Protein AF-K5WWI9-F1 (afdb_monomer)

Structure (mmCIF, N/CA/C/O backbone):
data_AF-K5WWI9-F1
#
_entry.id   AF-K5WWI9-F1
#
loop_
_atom_site.group_PDB
_atom_site.id
_atom_site.type_symbol
_atom_site.label_atom_id
_atom_site.label_alt_id
_atom_site.label_comp_id
_atom_site.label_asym_id
_atom_site.label_entity_id
_atom_site.label_seq_id
_atom_site.pdbx_PDB_ins_code
_atom_site.Cartn_x
_atom_site.Cartn_y
_atom_site.Cartn_z
_atom_site.occupancy
_atom_site.B_iso_or_equiv
_atom_site.auth_seq_id
_atom_site.auth_comp_id
_atom_site.auth_asym_id
_atom_site.auth_atom_id
_atom_site.pdbx_PDB_model_num
ATOM 1 N N . MET A 1 1 ? 2.826 -30.868 -31.368 1.00 53.56 1 MET A N 1
ATOM 2 C CA . MET A 1 1 ? 2.687 -29.712 -30.458 1.00 53.56 1 MET A CA 1
ATOM 3 C C . MET A 1 1 ? 3.977 -28.921 -30.557 1.00 53.56 1 MET A C 1
ATOM 5 O O . MET A 1 1 ? 5.006 -29.424 -30.130 1.00 53.56 1 MET A O 1
ATOM 9 N N . SER A 1 2 ? 3.964 -27.776 -31.234 1.00 52.91 2 SER A N 1
ATOM 10 C CA . SER A 1 2 ? 5.156 -26.935 -31.378 1.00 52.91 2 SER A CA 1
ATOM 11 C C . SER A 1 2 ? 5.524 -26.383 -30.004 1.00 52.91 2 SER A C 1
ATOM 13 O O . SER A 1 2 ? 4.660 -25.820 -29.332 1.00 52.91 2 SER A O 1
ATOM 15 N N . ALA A 1 3 ? 6.765 -26.581 -29.560 1.00 61.12 3 ALA A N 1
ATOM 16 C CA . ALA A 1 3 ? 7.240 -25.986 -28.319 1.00 61.12 3 ALA A CA 1
ATOM 17 C C . ALA A 1 3 ? 7.135 -24.460 -28.448 1.00 61.12 3 ALA A C 1
ATOM 19 O O . ALA A 1 3 ? 7.800 -23.855 -29.288 1.00 61.12 3 ALA A O 1
ATOM 20 N N . VAL A 1 4 ? 6.250 -23.847 -27.662 1.00 72.19 4 VAL A N 1
ATOM 21 C CA . VAL A 1 4 ? 6.153 -22.391 -27.581 1.00 72.19 4 VAL A CA 1
ATOM 22 C C . VAL A 1 4 ? 7.423 -21.919 -26.886 1.00 72.19 4 VAL A C 1
ATOM 24 O O . VAL A 1 4 ? 7.644 -22.222 -25.716 1.00 72.19 4 VAL A O 1
ATOM 27 N N . PHE A 1 5 ? 8.289 -21.229 -27.622 1.00 76.81 5 PHE A N 1
ATOM 28 C CA . PHE A 1 5 ? 9.488 -20.631 -27.056 1.00 76.81 5 PHE A CA 1
ATOM 29 C C . PHE A 1 5 ? 9.073 -19.488 -26.123 1.00 76.81 5 PHE A C 1
ATOM 31 O O . PHE A 1 5 ? 8.627 -18.436 -26.576 1.00 76.81 5 PHE A O 1
ATOM 38 N N . THR A 1 6 ? 9.174 -19.710 -24.813 1.00 83.31 6 THR A N 1
ATOM 39 C CA . THR A 1 6 ? 8.903 -18.694 -23.790 1.00 83.31 6 THR A CA 1
ATOM 40 C C . THR A 1 6 ? 10.215 -18.149 -23.253 1.00 83.31 6 THR A C 1
ATOM 42 O O . THR A 1 6 ? 11.021 -18.903 -22.703 1.00 83.31 6 THR A O 1
ATOM 45 N N . ILE A 1 7 ? 10.416 -16.840 -23.370 1.00 88.00 7 ILE A N 1
ATOM 46 C CA . ILE A 1 7 ? 11.551 -16.160 -22.746 1.00 88.00 7 ILE A CA 1
ATOM 47 C C . ILE A 1 7 ? 11.302 -16.132 -21.225 1.00 88.00 7 ILE A C 1
ATOM 49 O O . ILE A 1 7 ? 10.189 -15.822 -20.795 1.00 88.00 7 ILE A O 1
ATOM 53 N N . PRO A 1 8 ? 12.273 -16.528 -20.384 1.00 93.50 8 PRO A N 1
ATOM 54 C CA . PRO A 1 8 ? 12.116 -16.445 -18.939 1.00 93.50 8 PRO A CA 1
ATOM 55 C C . PRO A 1 8 ? 12.288 -15.002 -18.450 1.00 93.50 8 PRO A C 1
ATOM 57 O O . PRO A 1 8 ? 13.098 -14.249 -18.985 1.00 93.50 8 PRO A O 1
ATOM 60 N N . LEU A 1 9 ? 11.607 -14.655 -17.352 1.00 95.31 9 LEU A N 1
ATOM 61 C CA . LEU A 1 9 ? 11.825 -13.373 -16.675 1.00 95.31 9 LEU A CA 1
AT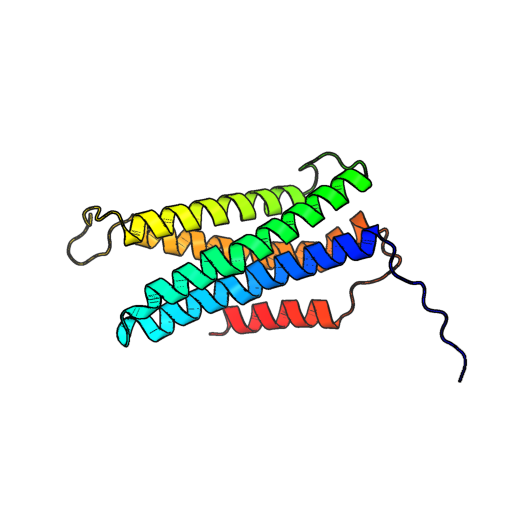OM 62 C C . LEU A 1 9 ? 13.291 -13.215 -16.248 1.00 95.31 9 LEU A C 1
ATOM 64 O O . LEU A 1 9 ? 13.873 -14.112 -15.614 1.00 95.31 9 LEU A O 1
ATOM 68 N N . SER A 1 10 ? 13.840 -12.035 -16.511 1.00 95.75 10 SER A N 1
ATOM 69 C CA . SER A 1 10 ? 15.140 -11.603 -16.007 1.00 95.75 10 SER A CA 1
ATOM 70 C C . SER A 1 10 ? 15.155 -11.528 -14.468 1.00 95.75 10 SER A C 1
ATOM 72 O O . SER A 1 10 ? 14.100 -11.459 -13.824 1.00 95.75 10 SER A O 1
ATOM 74 N N . PRO A 1 11 ? 16.340 -11.540 -13.826 1.00 96.00 11 PRO A N 1
ATOM 75 C CA . PRO A 1 11 ? 16.447 -11.331 -12.381 1.00 96.00 11 PRO A CA 1
ATOM 76 C C . PRO A 1 11 ? 15.791 -10.024 -11.913 1.00 96.00 11 PRO A C 1
ATOM 78 O O . PRO A 1 11 ? 15.114 -10.011 -10.883 1.00 96.00 11 PRO A O 1
ATOM 81 N N . LEU A 1 12 ? 15.928 -8.960 -12.707 1.00 95.81 12 LEU A N 1
ATOM 82 C CA . LEU A 1 12 ? 15.329 -7.654 -12.454 1.00 95.81 12 LEU A CA 1
ATOM 83 C C . LEU A 1 12 ? 13.798 -7.712 -12.484 1.00 95.81 12 LEU A C 1
ATOM 85 O O . LEU A 1 12 ? 13.149 -7.313 -11.519 1.00 95.81 12 LEU A O 1
ATOM 89 N N . GLU A 1 13 ? 13.209 -8.297 -13.531 1.00 96.56 13 GLU A N 1
ATOM 90 C CA . GLU A 1 13 ? 11.751 -8.457 -13.640 1.00 96.56 13 GLU A CA 1
ATOM 91 C C . GLU A 1 13 ? 11.186 -9.348 -12.531 1.00 96.56 13 GLU A C 1
ATOM 93 O O . GLU A 1 13 ? 10.111 -9.077 -11.996 1.00 96.56 13 GLU A O 1
ATOM 98 N N . LYS A 1 14 ? 11.911 -10.403 -12.133 1.00 97.62 14 LYS A N 1
ATOM 99 C CA . LYS A 1 14 ? 11.521 -11.237 -10.984 1.00 97.62 14 LYS A CA 1
ATOM 100 C C . LYS A 1 14 ? 11.478 -10.412 -9.700 1.00 97.62 14 LYS A C 1
ATOM 102 O O . LYS A 1 14 ? 10.536 -10.569 -8.922 1.00 97.62 14 LYS A O 1
ATOM 107 N N . ARG A 1 15 ? 12.460 -9.532 -9.482 1.00 97.81 15 ARG A N 1
ATOM 108 C CA . ARG A 1 15 ? 12.497 -8.645 -8.313 1.00 97.81 15 ARG A CA 1
ATOM 109 C C . ARG A 1 15 ? 11.364 -7.620 -8.348 1.00 97.81 15 ARG A C 1
ATOM 111 O O . ARG A 1 15 ? 10.632 -7.521 -7.366 1.00 97.81 15 ARG A O 1
ATOM 118 N N . ALA A 1 16 ? 11.160 -6.953 -9.484 1.00 97.38 16 ALA A N 1
ATOM 119 C CA . ALA A 1 16 ? 10.071 -5.999 -9.697 1.00 97.38 16 ALA A CA 1
ATOM 120 C C . ALA A 1 16 ? 8.692 -6.648 -9.483 1.00 97.38 16 ALA A C 1
ATOM 122 O O . ALA A 1 16 ? 7.826 -6.098 -8.802 1.00 97.38 16 ALA A O 1
ATOM 123 N N . ARG A 1 17 ? 8.502 -7.872 -9.988 1.00 97.81 17 ARG A N 1
ATOM 124 C CA . ARG A 1 17 ? 7.281 -8.657 -9.775 1.00 97.81 17 ARG A CA 1
ATOM 125 C C . ARG A 1 17 ? 7.082 -8.986 -8.300 1.00 97.81 17 ARG A C 1
ATOM 127 O O . ARG A 1 17 ? 5.974 -8.855 -7.793 1.00 97.81 17 ARG A O 1
ATOM 134 N N . ASN A 1 18 ? 8.131 -9.417 -7.604 1.00 98.50 18 ASN A N 1
ATOM 135 C CA . ASN A 1 18 ? 8.039 -9.745 -6.183 1.00 98.50 18 ASN A CA 1
ATOM 136 C C . ASN A 1 18 ? 7.749 -8.496 -5.332 1.00 98.50 18 ASN A C 1
ATOM 138 O O . ASN A 1 18 ? 6.933 -8.578 -4.419 1.00 98.50 18 ASN A O 1
ATOM 142 N N . HIS A 1 19 ? 8.331 -7.338 -5.667 1.00 98.25 19 HIS A N 1
ATOM 143 C CA . HIS A 1 19 ? 7.945 -6.042 -5.099 1.00 98.25 19 HIS A CA 1
ATOM 144 C C . HIS A 1 19 ? 6.443 -5.781 -5.286 1.00 98.25 19 HIS A C 1
ATOM 146 O O . HIS A 1 19 ? 5.735 -5.549 -4.306 1.00 98.25 19 HIS A O 1
ATOM 152 N N . ALA A 1 20 ? 5.944 -5.887 -6.523 1.00 98.00 20 ALA A N 1
ATOM 153 C CA . ALA A 1 20 ? 4.538 -5.646 -6.840 1.00 98.00 20 ALA A CA 1
ATOM 154 C C . ALA A 1 20 ? 3.598 -6.596 -6.079 1.00 98.00 20 ALA A C 1
ATOM 156 O O . ALA A 1 20 ? 2.586 -6.158 -5.533 1.00 98.00 20 ALA A O 1
ATOM 157 N N . LEU A 1 21 ? 3.951 -7.883 -5.990 1.00 98.44 21 LEU A N 1
ATOM 158 C CA . LEU A 1 21 ? 3.186 -8.881 -5.243 1.00 98.44 21 LEU A CA 1
ATOM 159 C C . LEU A 1 21 ? 3.157 -8.570 -3.747 1.00 98.44 21 LEU A C 1
ATOM 161 O O . LEU A 1 21 ? 2.080 -8.522 -3.164 1.00 98.44 21 LEU A O 1
ATOM 165 N N . LEU A 1 22 ? 4.313 -8.337 -3.123 1.00 98.75 22 LEU A N 1
ATOM 166 C CA . LEU A 1 22 ? 4.390 -8.080 -1.684 1.00 98.75 22 LEU A CA 1
ATOM 167 C C . LEU A 1 22 ? 3.676 -6.778 -1.305 1.00 98.75 22 LEU A C 1
ATOM 169 O O . LEU A 1 22 ? 2.849 -6.783 -0.396 1.00 98.75 22 LEU A O 1
ATOM 173 N N . CYS A 1 23 ? 3.920 -5.683 -2.029 1.00 98.50 23 CYS A N 1
ATOM 174 C CA . CYS A 1 23 ? 3.237 -4.413 -1.779 1.00 98.50 23 CYS A CA 1
ATOM 175 C C . CYS A 1 23 ? 1.729 -4.518 -2.043 1.00 98.50 23 CYS A C 1
ATOM 177 O O . CYS A 1 23 ? 0.938 -4.055 -1.223 1.00 98.50 23 CYS A O 1
ATOM 179 N N . GLY A 1 24 ? 1.316 -5.163 -3.138 1.00 98.00 24 GLY A N 1
ATOM 180 C CA . GLY A 1 24 ? -0.096 -5.373 -3.456 1.00 98.00 24 GLY A CA 1
ATOM 181 C C . GLY A 1 24 ? -0.818 -6.210 -2.398 1.00 98.00 24 GLY A C 1
ATOM 182 O O . GLY A 1 24 ? -1.870 -5.806 -1.910 1.00 98.00 24 GLY A O 1
ATOM 183 N N . ILE A 1 25 ? -0.233 -7.337 -1.982 1.00 98.06 25 ILE A N 1
ATOM 184 C CA . ILE A 1 25 ? -0.794 -8.211 -0.941 1.00 98.06 25 ILE A CA 1
ATOM 185 C C . ILE A 1 25 ? -0.833 -7.491 0.413 1.00 98.06 25 ILE A C 1
ATOM 187 O O . ILE A 1 25 ? -1.852 -7.521 1.102 1.00 98.06 25 ILE A O 1
ATOM 191 N N . GLY A 1 26 ? 0.251 -6.816 0.796 1.00 98.31 26 GLY A N 1
ATOM 192 C CA . GLY A 1 26 ? 0.309 -6.060 2.043 1.00 98.31 26 GLY A CA 1
ATOM 193 C C . GLY A 1 26 ? -0.781 -4.993 2.099 1.00 98.31 26 GLY A C 1
ATOM 194 O O . GLY A 1 26 ? -1.653 -5.046 2.966 1.00 98.31 26 GLY A O 1
ATOM 195 N N . PHE A 1 27 ? -0.777 -4.064 1.140 1.00 98.06 27 PHE A N 1
ATOM 196 C CA . PHE A 1 27 ? -1.653 -2.895 1.174 1.00 98.06 27 PHE A CA 1
ATOM 197 C C . PHE A 1 27 ? -3.107 -3.162 0.774 1.00 98.06 27 PHE A C 1
ATOM 199 O O . PHE A 1 27 ? -3.996 -2.540 1.353 1.00 98.06 27 PHE A O 1
ATOM 206 N N . LEU A 1 28 ? -3.371 -4.037 -0.203 1.00 97.00 28 LEU A N 1
ATOM 207 C CA . LEU A 1 28 ? -4.725 -4.251 -0.735 1.00 97.00 28 LEU A CA 1
ATOM 208 C C . LEU A 1 28 ? -5.418 -5.506 -0.197 1.00 97.00 28 LEU A C 1
ATOM 210 O O . LEU A 1 28 ? -6.603 -5.688 -0.461 1.00 97.00 28 LEU A O 1
ATOM 214 N N . ILE A 1 29 ? -4.719 -6.367 0.550 1.00 96.50 29 ILE A N 1
ATOM 215 C CA . ILE A 1 29 ? -5.313 -7.587 1.116 1.00 96.50 29 ILE A CA 1
ATOM 216 C C . ILE A 1 29 ? -5.190 -7.597 2.639 1.00 96.50 29 ILE A C 1
ATOM 218 O O . ILE A 1 29 ? -6.208 -7.544 3.331 1.00 96.50 29 ILE A O 1
ATOM 222 N N . PHE A 1 30 ? -3.976 -7.622 3.195 1.00 98.12 30 PHE A N 1
ATOM 223 C CA . PHE A 1 30 ? -3.822 -7.800 4.642 1.00 98.12 30 PHE A CA 1
ATOM 224 C C . PHE A 1 30 ? -4.264 -6.586 5.466 1.00 98.12 30 PHE A C 1
ATOM 226 O O . PHE A 1 30 ? -4.990 -6.778 6.451 1.00 98.12 30 PHE A O 1
ATOM 233 N N . LEU A 1 31 ? -3.924 -5.354 5.054 1.00 97.62 31 LEU A N 1
ATOM 234 C CA . LEU A 1 31 ? -4.405 -4.160 5.764 1.00 97.62 31 LEU A CA 1
ATOM 235 C C . LEU A 1 31 ? -5.954 -4.083 5.767 1.00 97.62 31 LEU A C 1
ATOM 237 O O . LEU A 1 31 ? -6.526 -3.924 6.856 1.00 97.62 31 LEU A O 1
ATOM 241 N N . PRO A 1 32 ? -6.671 -4.257 4.627 1.00 96.25 32 PRO A N 1
ATOM 242 C CA . PRO A 1 32 ? -8.134 -4.300 4.617 1.00 96.25 32 PRO A CA 1
ATOM 243 C C . PRO A 1 32 ? -8.727 -5.419 5.468 1.00 96.25 32 PRO A C 1
ATOM 245 O O . PRO A 1 32 ? -9.656 -5.151 6.227 1.00 96.25 32 PRO A O 1
ATOM 248 N N . ILE A 1 33 ? -8.181 -6.643 5.429 1.00 96.38 33 ILE A N 1
ATOM 249 C CA . ILE A 1 33 ? -8.662 -7.743 6.285 1.00 96.38 33 ILE A CA 1
ATOM 250 C C . ILE A 1 33 ? -8.596 -7.336 7.762 1.00 96.38 33 ILE A C 1
ATOM 252 O O . ILE A 1 33 ? -9.585 -7.479 8.483 1.00 96.38 33 ILE A O 1
ATOM 256 N N . GLY A 1 34 ? -7.478 -6.757 8.214 1.00 96.56 34 GLY A N 1
ATOM 257 C CA . GLY A 1 34 ? -7.345 -6.272 9.589 1.00 96.56 34 GLY A CA 1
ATOM 258 C C . GLY A 1 34 ? -8.375 -5.194 9.954 1.00 96.56 34 GLY A C 1
ATOM 259 O O . GLY A 1 34 ? -8.872 -5.162 11.084 1.00 96.56 34 GLY A O 1
ATOM 260 N N . VAL A 1 35 ? -8.737 -4.317 9.013 1.00 95.94 35 VAL A N 1
ATOM 261 C CA . VAL A 1 35 ? -9.794 -3.308 9.209 1.00 95.94 35 VAL A CA 1
ATOM 262 C C . VAL A 1 35 ? -11.181 -3.948 9.264 1.00 95.94 35 VAL A C 1
ATOM 264 O O . VAL A 1 35 ? -11.969 -3.600 10.144 1.00 95.94 35 VAL A O 1
ATOM 267 N N . LEU A 1 36 ? -11.489 -4.888 8.369 1.00 94.81 36 LEU A N 1
ATOM 268 C CA . LEU A 1 36 ? -12.786 -5.567 8.328 1.00 94.81 36 LEU A CA 1
ATOM 269 C C . LEU A 1 36 ? -13.020 -6.400 9.590 1.00 94.81 36 LEU A C 1
ATOM 271 O O . LEU A 1 36 ? -14.106 -6.332 10.166 1.00 94.81 36 LEU A O 1
ATOM 275 N N . VAL A 1 37 ? -11.995 -7.099 10.089 1.00 94.69 37 VAL A N 1
ATOM 276 C CA . VAL A 1 37 ? -12.071 -7.804 11.377 1.00 94.69 37 VAL A CA 1
ATOM 277 C C . VAL A 1 37 ? -12.429 -6.829 12.495 1.00 94.69 37 VAL A C 1
ATOM 279 O O . VAL A 1 37 ? -13.395 -7.066 13.221 1.00 94.69 37 VAL A O 1
ATOM 282 N N . ALA A 1 38 ? -11.726 -5.698 12.611 1.00 93.81 38 ALA A N 1
ATOM 283 C CA . ALA A 1 38 ? -12.051 -4.687 13.618 1.00 93.81 38 ALA A CA 1
ATOM 284 C C . ALA A 1 38 ? -13.478 -4.142 13.450 1.00 93.81 38 ALA A C 1
ATOM 286 O O . ALA A 1 38 ? -14.210 -3.990 14.427 1.00 93.81 38 ALA A O 1
ATOM 287 N N . ARG A 1 39 ? -13.899 -3.867 12.211 1.00 92.94 39 ARG A N 1
ATOM 288 C CA . ARG A 1 39 ? -15.226 -3.328 11.894 1.00 92.94 39 ARG A CA 1
ATOM 289 C C . ARG A 1 39 ? -16.344 -4.270 12.334 1.00 92.94 39 ARG A C 1
ATOM 291 O O . ARG A 1 39 ? -17.276 -3.806 12.988 1.00 92.94 39 ARG A O 1
ATOM 298 N N . TYR A 1 40 ? -16.244 -5.554 11.996 1.00 95.00 40 TYR A N 1
ATOM 299 C CA . TYR A 1 40 ? -17.329 -6.515 12.201 1.00 95.00 40 TYR A CA 1
ATOM 300 C C . TYR A 1 40 ? -17.308 -7.205 13.565 1.00 95.00 40 TYR A C 1
ATOM 302 O O . TYR A 1 40 ? -18.344 -7.697 13.996 1.00 95.00 40 TYR A O 1
ATOM 310 N N . THR A 1 41 ? -16.175 -7.230 14.273 1.00 95.56 41 THR A N 1
ATOM 311 C CA . THR A 1 41 ? -16.064 -7.986 15.537 1.00 95.56 41 THR A CA 1
ATOM 312 C C . THR A 1 41 ? -16.032 -7.115 16.793 1.00 95.56 41 THR A C 1
ATOM 314 O O . THR A 1 41 ? -16.295 -7.627 17.883 1.00 95.56 41 THR A O 1
ATOM 317 N N . ARG A 1 42 ? -15.792 -5.797 16.673 1.00 93.38 42 ARG A N 1
ATOM 318 C CA . ARG A 1 42 ? -15.632 -4.886 17.830 1.00 93.38 42 ARG A CA 1
ATOM 319 C C . ARG A 1 42 ? -16.819 -4.816 18.797 1.00 93.38 42 ARG A C 1
ATOM 321 O O . ARG A 1 42 ? -16.640 -4.364 19.922 1.00 93.38 42 ARG A O 1
ATOM 328 N N . THR A 1 43 ? -18.019 -5.204 18.366 1.00 93.88 43 THR A N 1
ATOM 329 C CA . THR A 1 43 ? -19.237 -5.216 19.198 1.00 93.88 43 THR A CA 1
ATOM 330 C C . THR A 1 43 ? -19.461 -6.542 19.922 1.00 93.88 43 THR A C 1
ATOM 332 O O . THR A 1 43 ? -20.238 -6.576 20.869 1.00 93.88 43 THR A O 1
ATOM 335 N N . TYR A 1 44 ? -18.794 -7.621 19.498 1.00 92.50 44 TYR A N 1
ATOM 336 C CA . TYR A 1 44 ? -19.061 -8.984 19.976 1.00 92.50 44 TYR A CA 1
ATOM 337 C C . TYR A 1 44 ? -17.921 -9.566 20.819 1.00 92.50 44 TYR A C 1
ATOM 339 O O . TYR A 1 44 ? -18.153 -10.415 21.671 1.00 92.50 44 TYR A O 1
ATOM 347 N N . THR A 1 45 ? -16.683 -9.115 20.611 1.00 94.12 45 THR A N 1
ATOM 348 C CA . THR A 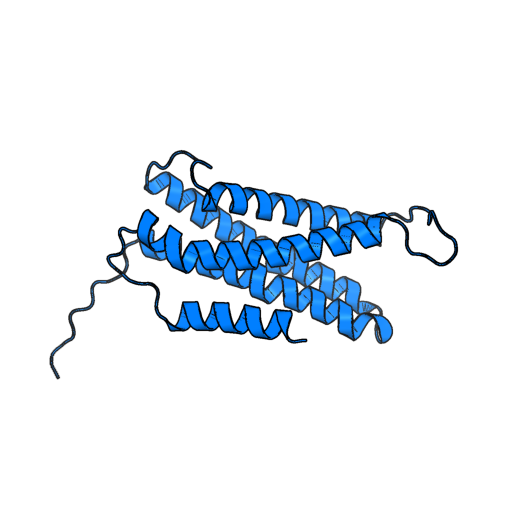1 45 ? -15.508 -9.592 21.354 1.00 94.12 45 THR A CA 1
ATOM 349 C C . THR A 1 45 ? -14.563 -8.441 21.656 1.00 94.12 45 THR A C 1
ATOM 351 O O . THR A 1 45 ? -14.509 -7.485 20.895 1.00 94.12 45 THR A O 1
ATOM 354 N N . ARG A 1 46 ? -13.778 -8.540 22.738 1.00 92.62 46 ARG A N 1
ATOM 355 C CA . ARG A 1 46 ? -12.681 -7.605 23.062 1.00 92.62 46 ARG A CA 1
ATOM 356 C C . ARG A 1 46 ? -11.367 -7.946 22.351 1.00 92.62 46 ARG A C 1
ATOM 358 O O . ARG A 1 46 ? -10.470 -7.110 22.310 1.00 92.62 46 ARG A O 1
ATOM 365 N N . THR A 1 47 ? -11.254 -9.139 21.765 1.00 95.12 47 THR A N 1
ATOM 366 C CA . THR A 1 47 ? -10.043 -9.588 21.052 1.00 95.12 47 THR A CA 1
ATOM 367 C C . THR A 1 47 ? -9.832 -8.878 19.715 1.00 95.12 47 THR A C 1
ATOM 369 O O . THR A 1 47 ? -8.731 -8.941 19.167 1.00 95.12 47 THR A O 1
ATOM 372 N N . TRP A 1 48 ? -10.846 -8.159 19.213 1.00 95.81 48 TRP A N 1
ATOM 373 C CA . TRP A 1 48 ? -10.810 -7.438 17.937 1.00 95.81 48 TRP A CA 1
ATOM 374 C C . TRP A 1 48 ? -9.571 -6.550 17.790 1.00 95.81 48 TRP A C 1
ATOM 376 O O . TRP A 1 48 ? -8.974 -6.510 16.718 1.00 95.81 48 TRP A O 1
ATOM 386 N N . PHE A 1 49 ? -9.169 -5.861 18.866 1.00 94.44 49 PHE A N 1
ATOM 387 C CA . PHE A 1 49 ? -8.037 -4.940 18.836 1.00 94.44 49 PHE A CA 1
ATOM 388 C C . PHE A 1 49 ? -6.718 -5.692 18.667 1.00 94.44 49 PHE A C 1
ATOM 390 O O . PHE A 1 49 ? -5.903 -5.302 17.838 1.00 94.44 49 PHE A O 1
ATOM 397 N N . GLY A 1 50 ? -6.533 -6.797 19.395 1.00 96.00 50 GLY A N 1
ATOM 398 C CA . GLY A 1 50 ? -5.341 -7.632 19.266 1.00 96.00 50 GLY A CA 1
ATOM 399 C C . GLY A 1 50 ? -5.202 -8.188 17.851 1.00 96.00 50 GLY A C 1
ATOM 400 O O . GLY A 1 50 ? -4.144 -8.059 17.246 1.00 96.00 50 GLY A O 1
ATOM 401 N N . VAL A 1 51 ? -6.289 -8.718 17.280 1.00 96.88 51 VAL A N 1
ATOM 402 C CA . VAL A 1 51 ? -6.273 -9.231 15.900 1.00 96.88 51 VAL A CA 1
ATOM 403 C C . VAL A 1 51 ? -6.008 -8.110 14.896 1.00 96.88 51 VAL A C 1
ATOM 405 O O . VAL A 1 51 ? -5.170 -8.273 14.013 1.00 96.88 51 VAL A O 1
ATOM 408 N N . HIS A 1 52 ? -6.664 -6.956 15.046 1.00 96.75 52 HIS A N 1
ATOM 409 C CA . HIS A 1 52 ? -6.409 -5.786 14.209 1.00 96.75 52 HIS A CA 1
ATOM 410 C C . HIS A 1 52 ? -4.933 -5.387 14.256 1.00 96.75 52 HIS A C 1
ATOM 412 O O . HIS A 1 52 ? -4.293 -5.293 13.214 1.00 96.75 52 HIS A O 1
ATOM 418 N N . TRP A 1 53 ? -4.374 -5.221 15.453 1.00 96.69 53 TRP A N 1
ATOM 419 C CA . TRP A 1 53 ? -2.984 -4.827 15.648 1.00 96.69 53 TRP A CA 1
ATOM 420 C C . TRP A 1 53 ? -1.998 -5.842 15.054 1.00 96.69 53 TRP A C 1
ATOM 422 O O . TRP A 1 53 ? -1.084 -5.439 14.342 1.00 96.69 53 TRP A O 1
ATOM 432 N N . VAL A 1 54 ? -2.213 -7.148 15.258 1.00 97.81 54 VAL A N 1
ATOM 433 C CA . VAL A 1 54 ? -1.382 -8.209 14.657 1.00 97.81 54 VAL A CA 1
ATOM 434 C C . VAL A 1 54 ? -1.434 -8.149 13.128 1.00 97.81 54 VAL A C 1
ATOM 436 O O . VAL A 1 54 ? -0.390 -8.188 12.479 1.00 97.81 54 VAL A O 1
ATOM 439 N N . MET A 1 55 ? -2.628 -8.010 12.546 1.00 98.19 55 MET A N 1
ATOM 440 C CA . MET A 1 55 ? -2.797 -7.916 11.093 1.00 98.19 55 MET A CA 1
ATOM 441 C C . MET A 1 55 ? -2.109 -6.675 10.517 1.00 98.19 55 MET A C 1
ATOM 443 O O . MET A 1 55 ? -1.393 -6.788 9.521 1.00 98.19 55 MET A O 1
ATOM 447 N N . GLN A 1 56 ? -2.295 -5.506 11.143 1.00 98.00 56 GLN A N 1
ATOM 448 C CA . GLN A 1 56 ? -1.687 -4.264 10.667 1.00 98.00 56 GLN A CA 1
ATOM 449 C C . GLN A 1 56 ? -0.169 -4.292 10.850 1.00 98.00 56 GLN A C 1
ATOM 451 O O . GLN A 1 56 ? 0.559 -4.089 9.893 1.00 98.00 56 GLN A O 1
ATOM 456 N N . PHE A 1 57 ? 0.327 -4.582 12.050 1.00 97.25 57 PHE A N 1
ATOM 457 C CA . PHE A 1 57 ? 1.742 -4.416 12.370 1.00 97.25 57 PHE A CA 1
ATOM 458 C C . PHE A 1 57 ? 2.582 -5.660 12.065 1.00 97.25 57 PHE A C 1
ATOM 460 O O . PHE A 1 57 ? 3.538 -5.578 11.298 1.00 97.25 57 PHE A O 1
ATOM 467 N N . LEU A 1 58 ? 2.233 -6.810 12.651 1.00 97.88 58 LEU A N 1
ATOM 468 C CA . LEU A 1 58 ? 3.085 -8.006 12.619 1.00 97.88 58 LEU A CA 1
ATOM 469 C C . LEU A 1 58 ? 3.009 -8.777 11.300 1.00 97.88 58 LEU A C 1
ATOM 471 O O . LEU A 1 58 ? 3.987 -9.412 10.923 1.00 97.88 58 LEU A O 1
ATOM 475 N N . ILE A 1 59 ? 1.871 -8.732 10.606 1.00 98.38 59 ILE A N 1
ATOM 476 C CA . ILE A 1 59 ? 1.697 -9.426 9.323 1.00 98.38 59 ILE A CA 1
ATOM 477 C C . ILE A 1 59 ? 1.973 -8.474 8.162 1.00 98.38 59 ILE A C 1
ATOM 479 O O . ILE A 1 59 ? 2.873 -8.721 7.360 1.00 98.38 59 ILE A O 1
ATOM 483 N N . SER A 1 60 ? 1.229 -7.368 8.072 1.00 98.50 60 SER A N 1
ATOM 484 C CA . SER A 1 60 ? 1.355 -6.468 6.919 1.00 98.50 60 SER A CA 1
ATOM 485 C C . SER A 1 60 ? 2.685 -5.719 6.913 1.00 98.50 60 SER A C 1
ATOM 487 O O . SER A 1 60 ? 3.267 -5.549 5.847 1.00 98.50 60 SER A O 1
ATOM 489 N N . GLY A 1 61 ? 3.205 -5.328 8.083 1.00 98.38 61 GLY A N 1
ATOM 490 C CA . GLY A 1 61 ? 4.475 -4.612 8.211 1.00 98.38 61 GLY A CA 1
ATOM 491 C C . GLY A 1 61 ? 5.638 -5.314 7.508 1.00 98.38 61 GLY A C 1
ATOM 492 O O . GLY A 1 61 ? 6.147 -4.760 6.534 1.00 98.38 61 GLY A O 1
ATOM 493 N N . PRO A 1 62 ? 6.050 -6.524 7.929 1.00 98.69 62 PRO A N 1
ATOM 494 C CA . PRO A 1 62 ? 7.162 -7.236 7.298 1.00 98.69 62 PRO A CA 1
ATOM 495 C C . PRO A 1 62 ? 6.990 -7.434 5.788 1.00 98.69 62 PRO A C 1
ATOM 497 O O . PRO A 1 62 ? 7.949 -7.271 5.037 1.00 98.69 62 PRO A O 1
ATOM 500 N N . ILE A 1 63 ? 5.769 -7.726 5.333 1.00 98.69 63 ILE A N 1
ATOM 501 C CA . ILE A 1 63 ? 5.453 -7.916 3.911 1.00 98.69 63 ILE A CA 1
ATOM 502 C C . ILE A 1 63 ? 5.647 -6.613 3.129 1.00 98.69 63 ILE A C 1
ATOM 504 O O . ILE A 1 63 ? 6.315 -6.610 2.096 1.00 98.69 63 ILE A O 1
ATOM 508 N N . ILE A 1 64 ? 5.100 -5.504 3.632 1.00 98.75 64 ILE A N 1
ATOM 509 C CA . ILE A 1 64 ? 5.223 -4.179 3.015 1.00 98.75 64 ILE A CA 1
ATOM 510 C C . ILE A 1 64 ? 6.687 -3.744 2.980 1.00 98.75 64 ILE A C 1
ATOM 512 O O . ILE A 1 64 ? 7.169 -3.324 1.932 1.00 98.75 64 ILE A O 1
ATOM 516 N N . PHE A 1 65 ? 7.415 -3.877 4.090 1.00 98.69 65 PHE A N 1
ATOM 517 C CA . PHE A 1 65 ? 8.827 -3.501 4.155 1.00 98.69 65 PHE A CA 1
ATOM 518 C C . PHE A 1 65 ? 9.693 -4.335 3.210 1.00 98.69 65 PHE A C 1
ATOM 520 O O . PHE A 1 65 ? 10.524 -3.771 2.500 1.00 98.69 65 PHE A O 1
ATOM 527 N N . ALA A 1 66 ? 9.470 -5.651 3.142 1.00 98.75 66 ALA A N 1
ATOM 528 C CA . ALA A 1 66 ? 10.148 -6.509 2.176 1.00 98.75 66 ALA A CA 1
ATOM 529 C C . ALA A 1 66 ? 9.822 -6.087 0.735 1.00 98.75 66 ALA A C 1
ATOM 531 O O . ALA A 1 66 ? 10.727 -5.951 -0.085 1.00 98.75 66 ALA A O 1
ATOM 532 N N . GLY A 1 67 ? 8.549 -5.810 0.437 1.00 98.69 67 GLY A N 1
ATOM 533 C CA . GLY A 1 67 ? 8.122 -5.290 -0.859 1.00 98.69 67 GLY A CA 1
ATOM 534 C C . GLY A 1 67 ? 8.847 -3.997 -1.224 1.00 98.69 67 GLY A C 1
ATOM 535 O O . GLY A 1 67 ? 9.504 -3.939 -2.261 1.00 98.69 67 GLY A O 1
ATOM 536 N N . VAL A 1 68 ? 8.800 -2.979 -0.364 1.00 98.25 68 VAL A N 1
ATOM 537 C CA . VAL A 1 68 ? 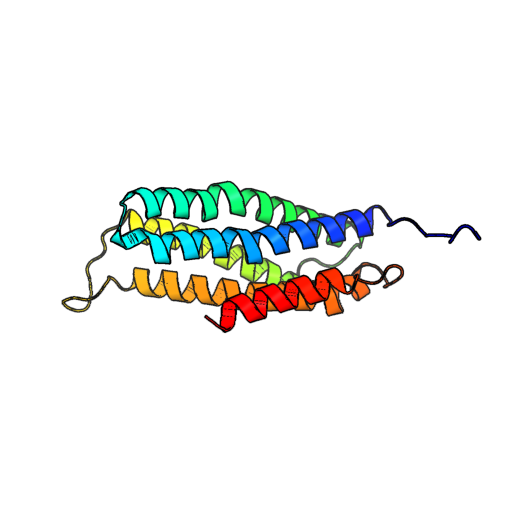9.476 -1.690 -0.591 1.00 98.25 68 VAL A CA 1
ATOM 538 C C . VAL A 1 68 ? 10.983 -1.868 -0.777 1.00 98.25 68 VAL A C 1
ATOM 540 O O . VAL A 1 68 ? 11.538 -1.282 -1.704 1.00 98.25 68 VAL A O 1
ATOM 543 N N . ALA A 1 69 ? 11.636 -2.708 0.031 1.00 98.31 69 ALA A N 1
ATOM 544 C CA . ALA A 1 69 ? 13.065 -2.982 -0.103 1.00 98.31 69 ALA A CA 1
ATOM 545 C C . ALA A 1 69 ? 13.410 -3.550 -1.489 1.00 98.31 69 ALA A C 1
ATOM 547 O O . ALA A 1 69 ? 14.339 -3.071 -2.137 1.00 98.31 69 ALA A O 1
ATOM 548 N N . LEU A 1 70 ? 12.620 -4.504 -1.998 1.00 98.44 70 LEU A N 1
ATOM 549 C CA . LEU A 1 70 ? 12.799 -5.029 -3.356 1.00 98.44 70 LEU A CA 1
ATOM 550 C C . LEU A 1 70 ? 12.591 -3.955 -4.435 1.00 98.44 70 LEU A C 1
ATOM 552 O O . LEU A 1 70 ? 13.286 -3.977 -5.451 1.00 98.44 70 LEU A O 1
ATOM 556 N N . GLY A 1 71 ? 11.664 -3.018 -4.220 1.00 96.75 71 GLY A N 1
ATOM 557 C CA . GLY A 1 71 ? 11.435 -1.882 -5.118 1.00 96.75 71 GLY A CA 1
ATOM 558 C C . GLY A 1 71 ? 12.637 -0.943 -5.165 1.00 96.75 71 GLY A C 1
ATOM 559 O O . GLY A 1 71 ? 13.127 -0.625 -6.245 1.00 96.75 71 GLY A O 1
ATOM 560 N N . TYR A 1 72 ? 13.177 -0.590 -3.998 1.00 96.19 72 TYR A N 1
ATOM 561 C CA . TYR A 1 72 ? 14.383 0.230 -3.881 1.00 96.19 72 TYR A CA 1
ATOM 562 C C . TYR A 1 72 ? 15.599 -0.434 -4.546 1.00 96.19 72 TYR A C 1
ATOM 564 O O . TYR A 1 72 ? 16.277 0.188 -5.358 1.00 96.19 72 TYR A O 1
ATOM 572 N N . MET A 1 73 ? 15.820 -1.730 -4.297 1.00 96.19 73 MET A N 1
ATOM 573 C CA . MET A 1 73 ? 16.878 -2.497 -4.967 1.00 96.19 73 MET A CA 1
ATOM 574 C C . MET A 1 73 ? 16.692 -2.556 -6.489 1.00 96.19 73 MET A C 1
ATOM 576 O O . MET A 1 73 ? 17.666 -2.571 -7.228 1.00 96.19 73 MET A O 1
ATOM 580 N N . THR A 1 74 ? 15.449 -2.613 -6.974 1.00 95.62 74 THR A N 1
ATOM 581 C CA . THR A 1 74 ? 15.162 -2.580 -8.417 1.00 95.62 74 THR A CA 1
ATOM 582 C C . THR A 1 74 ? 15.514 -1.221 -9.019 1.00 95.62 74 THR A C 1
ATOM 584 O O . THR A 1 74 ? 16.095 -1.185 -10.095 1.00 95.62 74 THR A O 1
ATOM 587 N N . GLY A 1 75 ? 15.206 -0.120 -8.326 1.00 93.88 75 GLY A N 1
ATOM 588 C CA . GLY A 1 75 ? 15.595 1.224 -8.761 1.00 93.88 75 GLY A CA 1
ATOM 589 C C . GLY A 1 75 ? 17.111 1.415 -8.818 1.00 93.88 75 GLY A C 1
ATOM 590 O O . GLY A 1 75 ? 17.611 1.943 -9.806 1.00 93.88 75 GLY A O 1
ATOM 591 N N . ASN A 1 76 ? 17.836 0.916 -7.811 1.00 93.88 76 ASN A N 1
ATOM 592 C CA . ASN A 1 76 ? 19.299 0.981 -7.776 1.00 93.88 76 ASN A CA 1
ATOM 593 C C . ASN A 1 76 ? 19.951 0.190 -8.919 1.00 93.88 76 ASN A C 1
ATOM 595 O O . ASN A 1 76 ? 20.867 0.698 -9.546 1.00 93.88 76 ASN A O 1
ATOM 599 N N . ASP A 1 77 ? 19.470 -1.021 -9.225 1.00 93.88 77 ASP A N 1
ATOM 600 C CA . ASP A 1 77 ? 20.008 -1.827 -10.337 1.00 93.88 77 ASP A CA 1
ATOM 601 C C . ASP A 1 77 ? 19.749 -1.198 -11.721 1.00 93.88 77 ASP A C 1
ATOM 603 O O . ASP A 1 77 ? 20.384 -1.585 -12.700 1.00 93.88 77 ASP A O 1
ATOM 607 N N . LEU A 1 78 ? 18.793 -0.270 -11.815 1.00 91.75 78 LEU A N 1
ATOM 608 C CA . LEU A 1 78 ? 18.487 0.496 -13.025 1.00 91.75 78 LEU A CA 1
ATOM 609 C C . LEU A 1 78 ? 19.211 1.851 -13.070 1.00 91.75 78 LEU A C 1
ATOM 611 O O . LEU A 1 78 ? 18.936 2.635 -13.976 1.00 91.75 78 LEU A O 1
ATOM 615 N N . ASP A 1 79 ? 20.066 2.150 -12.084 1.00 91.44 79 ASP A N 1
ATOM 616 C CA . ASP A 1 79 ? 20.708 3.457 -11.896 1.00 91.44 79 ASP A CA 1
ATOM 617 C C . ASP A 1 79 ? 19.704 4.629 -11.928 1.00 91.44 79 ASP A C 1
ATOM 619 O O . ASP A 1 79 ? 20.009 5.740 -12.371 1.00 91.44 79 ASP A O 1
ATOM 623 N N . LEU A 1 80 ? 18.469 4.390 -11.465 1.00 87.81 80 LEU A N 1
ATOM 624 C CA . LEU A 1 80 ? 17.444 5.426 -11.404 1.00 87.81 80 LEU A CA 1
ATOM 625 C C . LEU A 1 80 ? 17.728 6.368 -10.240 1.00 87.81 80 LEU A C 1
ATOM 627 O O . LEU A 1 80 ? 17.981 5.936 -9.115 1.00 87.81 80 LEU A O 1
ATOM 631 N N . GLU A 1 81 ? 17.583 7.669 -10.488 1.00 89.19 81 GLU A N 1
ATOM 632 C CA . GLU A 1 81 ? 17.598 8.656 -9.416 1.00 89.19 81 GLU A CA 1
ATOM 633 C C . GLU A 1 81 ? 16.470 8.338 -8.408 1.00 89.19 81 GLU A C 1
ATOM 635 O O . GLU A 1 81 ? 15.298 8.244 -8.808 1.00 89.19 81 GLU A O 1
ATOM 640 N N . PRO A 1 82 ? 16.777 8.167 -7.108 1.00 87.06 82 PRO A N 1
ATOM 641 C CA . PRO A 1 82 ? 15.769 7.848 -6.108 1.00 87.06 82 PRO A CA 1
ATOM 642 C C . PRO A 1 82 ? 14.694 8.930 -5.999 1.00 87.06 82 PRO A C 1
ATOM 644 O O . PRO A 1 82 ? 14.982 10.122 -5.932 1.00 87.06 82 PRO A O 1
ATOM 647 N N . PHE A 1 83 ? 13.436 8.506 -5.914 1.00 88.31 83 PHE A N 1
ATOM 648 C CA . PHE A 1 83 ? 12.261 9.372 -5.767 1.00 88.31 83 PHE A CA 1
ATOM 649 C C . PHE A 1 83 ? 12.068 10.371 -6.922 1.00 88.31 83 PHE A C 1
ATOM 651 O O . PHE A 1 83 ? 11.417 11.409 -6.759 1.00 88.31 83 PHE A O 1
ATOM 658 N N . SER A 1 84 ? 12.597 10.056 -8.104 1.00 89.50 84 SER A N 1
ATOM 659 C CA . SER A 1 84 ? 12.486 10.897 -9.300 1.00 89.50 84 SER A CA 1
ATOM 660 C C . SER A 1 84 ? 11.114 10.804 -9.973 1.00 89.50 84 SER A C 1
ATOM 662 O O . SER A 1 84 ? 10.583 11.824 -10.414 1.00 89.50 84 SER A O 1
ATOM 664 N N . ASP A 1 85 ? 10.497 9.618 -9.987 1.00 92.50 85 ASP A N 1
ATOM 665 C CA . ASP A 1 85 ? 9.225 9.377 -10.673 1.00 92.50 85 ASP A CA 1
ATOM 666 C C . ASP A 1 85 ? 7.986 9.402 -9.735 1.00 92.50 85 ASP A C 1
ATOM 668 O O . ASP A 1 85 ? 8.105 9.246 -8.508 1.00 92.50 85 ASP A O 1
ATOM 672 N N . PRO A 1 86 ? 6.764 9.598 -10.282 1.00 95.75 86 PRO A N 1
ATOM 673 C CA . PRO A 1 86 ? 5.533 9.636 -9.490 1.00 95.75 86 PRO A CA 1
ATOM 674 C C . PRO A 1 86 ? 5.244 8.361 -8.684 1.00 95.75 86 PRO A C 1
ATOM 676 O O . PRO A 1 86 ? 4.708 8.459 -7.576 1.00 95.75 86 PRO A O 1
ATOM 679 N N . HIS A 1 87 ? 5.595 7.179 -9.203 1.00 96.94 87 HIS A N 1
ATOM 680 C CA . HIS A 1 87 ? 5.420 5.905 -8.505 1.00 96.94 87 HIS A CA 1
ATOM 681 C C . HIS A 1 87 ? 6.271 5.881 -7.237 1.00 96.94 87 HIS A C 1
ATOM 683 O O . HIS A 1 87 ? 5.738 5.625 -6.157 1.00 96.94 87 HIS A O 1
ATOM 689 N N . GLN A 1 88 ? 7.550 6.246 -7.338 1.00 95.88 88 GLN A N 1
ATOM 690 C CA . GLN A 1 88 ? 8.461 6.280 -6.193 1.00 95.88 88 GLN A CA 1
ATOM 691 C C . GLN A 1 88 ? 8.041 7.318 -5.141 1.00 95.88 88 GLN A C 1
ATOM 693 O O . GLN A 1 88 ? 7.998 7.005 -3.950 1.00 95.88 88 GLN A O 1
ATOM 698 N N . ARG A 1 89 ? 7.671 8.538 -5.556 1.00 96.81 89 ARG A N 1
ATOM 699 C CA . ARG A 1 89 ? 7.260 9.617 -4.631 1.00 96.81 89 ARG A CA 1
ATOM 700 C C . ARG A 1 89 ? 5.990 9.278 -3.861 1.00 96.81 89 ARG A C 1
ATOM 702 O O . ARG A 1 89 ? 5.925 9.439 -2.639 1.00 96.81 89 ARG A O 1
ATOM 709 N N . VAL A 1 90 ? 4.968 8.796 -4.566 1.00 97.88 90 VAL A N 1
ATOM 710 C CA . VAL A 1 90 ? 3.707 8.423 -3.922 1.00 97.88 90 VAL A CA 1
ATOM 711 C C . VAL A 1 90 ? 3.878 7.113 -3.134 1.00 97.88 90 VAL A C 1
ATOM 713 O O . VAL A 1 90 ? 3.260 6.969 -2.085 1.00 97.88 90 VAL A O 1
ATOM 716 N N . GLY A 1 91 ? 4.759 6.198 -3.552 1.00 97.88 91 GLY A N 1
ATOM 717 C CA . GLY A 1 91 ? 5.096 4.982 -2.806 1.00 97.88 91 GLY A CA 1
ATOM 718 C C . GLY A 1 91 ? 5.781 5.286 -1.471 1.00 97.88 91 GLY A C 1
ATOM 719 O O . GLY A 1 91 ?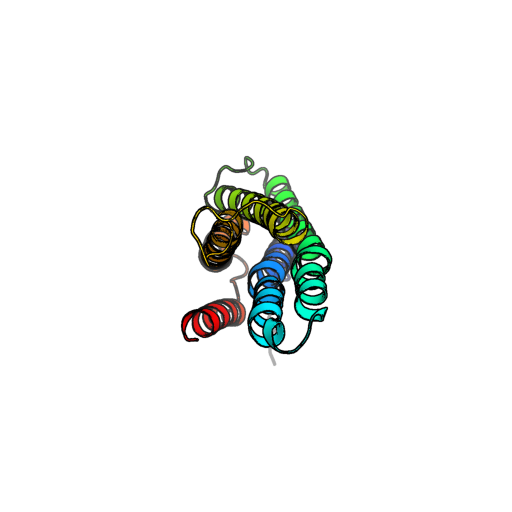 5.384 4.749 -0.437 1.00 97.88 91 GLY A O 1
ATOM 720 N N . LEU A 1 92 ? 6.738 6.222 -1.462 1.00 97.62 92 LEU A N 1
ATOM 721 C CA . LEU A 1 92 ? 7.355 6.722 -0.231 1.00 97.62 92 LEU A CA 1
ATOM 722 C C . LEU A 1 92 ? 6.320 7.406 0.672 1.00 97.62 92 LEU A C 1
ATOM 724 O O . LEU A 1 92 ? 6.271 7.140 1.871 1.00 97.62 92 LEU A O 1
ATOM 728 N N . THR A 1 93 ? 5.462 8.247 0.092 1.00 98.19 93 THR A N 1
ATOM 729 C CA . THR A 1 93 ? 4.378 8.914 0.830 1.00 98.19 93 THR A CA 1
ATOM 730 C C . THR A 1 93 ? 3.447 7.889 1.478 1.00 98.19 93 THR A C 1
ATOM 732 O O . THR A 1 93 ? 3.106 8.017 2.652 1.00 98.19 93 THR A O 1
ATOM 735 N N . LEU A 1 94 ? 3.075 6.838 0.745 1.00 98.38 94 LEU A N 1
ATOM 736 C CA . LEU A 1 94 ? 2.237 5.752 1.243 1.00 98.38 94 LEU A CA 1
ATOM 737 C C . LEU A 1 94 ? 2.904 4.998 2.405 1.00 98.38 94 LEU A C 1
ATOM 739 O O . LEU A 1 94 ? 2.237 4.714 3.400 1.00 98.38 94 LEU A O 1
ATOM 743 N N . LEU A 1 95 ? 4.212 4.727 2.322 1.00 98.44 95 LEU A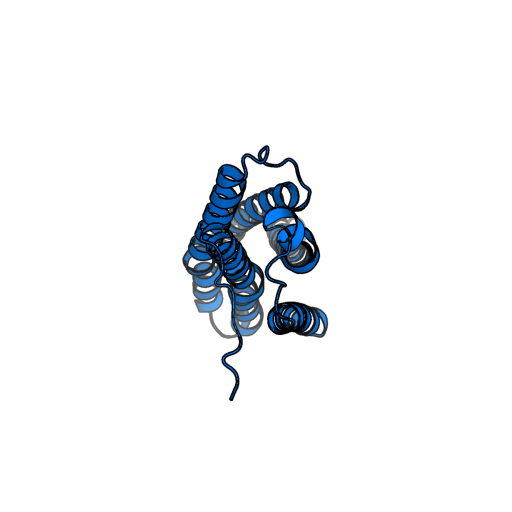 N 1
ATOM 744 C CA . LEU A 1 95 ? 4.965 4.113 3.420 1.00 98.44 95 LEU A CA 1
ATOM 745 C C . LEU A 1 95 ? 4.995 5.013 4.663 1.00 98.44 95 LEU A C 1
ATOM 747 O O . LEU A 1 95 ? 4.744 4.536 5.768 1.00 98.44 95 LEU A O 1
ATOM 751 N N . ILE A 1 96 ? 5.256 6.311 4.495 1.00 98.62 96 ILE A N 1
ATOM 752 C CA . ILE A 1 96 ? 5.259 7.276 5.604 1.00 98.62 96 ILE A CA 1
ATOM 753 C C . ILE A 1 96 ? 3.878 7.330 6.262 1.00 98.62 96 ILE A C 1
ATOM 755 O O . ILE A 1 96 ? 3.778 7.226 7.484 1.00 98.62 96 ILE A O 1
ATOM 759 N N . LEU A 1 97 ? 2.808 7.433 5.468 1.00 98.62 97 LEU A N 1
ATOM 760 C CA . LEU A 1 97 ? 1.438 7.429 5.981 1.00 98.62 97 LEU A CA 1
ATOM 761 C C . LEU A 1 97 ? 1.119 6.138 6.735 1.00 98.62 97 LEU A C 1
ATOM 763 O O . LEU A 1 97 ? 0.500 6.199 7.793 1.00 98.62 97 LEU A O 1
ATOM 767 N N . TYR A 1 98 ? 1.573 4.985 6.243 1.00 98.75 98 TYR A N 1
ATOM 768 C CA . TYR A 1 98 ? 1.421 3.711 6.940 1.00 98.75 98 TYR A CA 1
ATOM 769 C C . TYR A 1 98 ? 2.105 3.713 8.318 1.00 98.75 98 TYR A C 1
ATOM 771 O O . TYR A 1 98 ? 1.485 3.322 9.308 1.00 98.75 98 TYR A O 1
ATOM 779 N N . LEU A 1 99 ? 3.332 4.229 8.430 1.00 98.62 99 LEU A N 1
ATOM 780 C CA . LEU A 1 99 ? 4.016 4.355 9.725 1.00 98.62 99 LEU A CA 1
ATOM 781 C C . LEU A 1 99 ? 3.304 5.333 10.662 1.00 98.62 99 LEU A C 1
ATOM 783 O O . LEU A 1 99 ? 3.099 5.026 11.838 1.00 98.62 99 LEU A O 1
ATOM 787 N N . VAL A 1 100 ? 2.860 6.476 10.136 1.00 98.31 100 VAL A N 1
ATOM 788 C CA . VAL A 1 100 ? 2.038 7.436 10.882 1.00 98.31 100 VAL A CA 1
ATOM 789 C C . VAL A 1 100 ? 0.749 6.775 11.369 1.00 98.31 100 VAL A C 1
ATOM 791 O O . VAL A 1 100 ? 0.366 6.968 12.518 1.00 98.31 100 VAL A O 1
ATOM 794 N N . GLN A 1 101 ? 0.103 5.946 10.551 1.00 98.12 101 GLN A N 1
ATOM 795 C CA . GLN A 1 101 ? -1.123 5.241 10.915 1.00 98.12 101 GLN A CA 1
ATOM 796 C C . GLN A 1 101 ? -0.912 4.240 12.052 1.00 98.12 101 GLN A C 1
ATOM 798 O O . GLN A 1 101 ? -1.763 4.147 12.941 1.00 98.12 101 GLN A O 1
ATOM 803 N N . LEU A 1 102 ? 0.214 3.519 12.058 1.00 97.75 102 LEU A N 1
ATOM 804 C CA . LEU A 1 102 ? 0.582 2.620 13.154 1.00 97.75 102 LEU A CA 1
ATOM 805 C C . LEU A 1 102 ? 0.802 3.393 14.462 1.00 97.75 102 LEU A C 1
ATOM 807 O O . LEU A 1 102 ? 0.272 2.999 15.503 1.00 97.75 102 LEU A O 1
ATOM 811 N N . LEU A 1 103 ? 1.520 4.520 14.403 1.00 96.50 103 LEU A N 1
ATOM 812 C CA . LEU A 1 103 ? 1.737 5.395 15.559 1.00 96.50 103 LEU A CA 1
ATOM 813 C C . LEU A 1 103 ? 0.423 6.002 16.061 1.00 96.50 103 LEU A C 1
ATOM 815 O O . LEU A 1 103 ? 0.142 5.951 17.256 1.00 96.50 103 LEU A O 1
ATOM 819 N N . LEU A 1 104 ? -0.420 6.515 15.161 1.00 95.19 104 LEU A N 1
ATOM 820 C CA . LEU A 1 104 ? -1.751 7.020 15.500 1.00 95.19 104 LEU A CA 1
ATOM 821 C C . LEU A 1 104 ? -2.614 5.926 16.129 1.00 95.19 104 LEU A C 1
ATOM 823 O O . LEU A 1 104 ? -3.293 6.193 17.113 1.00 95.19 104 LEU A O 1
ATOM 827 N N . GLY A 1 105 ? -2.566 4.697 15.609 1.00 94.31 105 GLY A N 1
ATOM 828 C CA . GLY A 1 105 ? -3.268 3.552 16.188 1.00 94.31 105 GLY A CA 1
ATOM 829 C C . GLY A 1 105 ? -2.803 3.254 17.614 1.00 94.31 105 GLY A C 1
ATOM 830 O O . GLY A 1 105 ? -3.630 3.071 18.505 1.00 94.31 105 GLY A O 1
ATOM 831 N N . ALA A 1 106 ? -1.491 3.284 17.862 1.00 93.62 106 ALA A N 1
ATOM 832 C CA . ALA A 1 106 ? -0.948 3.151 19.210 1.00 93.62 106 ALA A CA 1
ATOM 833 C C . ALA A 1 106 ? -1.432 4.290 20.127 1.00 93.62 106 ALA A C 1
ATOM 835 O O . ALA A 1 106 ? -1.915 4.029 21.227 1.00 93.62 106 ALA A O 1
ATOM 836 N N . VAL A 1 107 ? -1.395 5.542 19.664 1.00 92.06 107 VAL A N 1
ATOM 837 C CA . VAL A 1 107 ? -1.894 6.694 20.432 1.00 92.06 107 VAL A CA 1
ATOM 838 C C . VAL A 1 107 ? -3.380 6.540 20.764 1.00 92.06 107 VAL A C 1
ATOM 840 O O . VAL A 1 107 ? -3.743 6.668 21.928 1.00 92.06 107 VAL A O 1
ATOM 843 N N . VAL A 1 108 ? -4.231 6.196 19.791 1.00 89.50 108 VAL A N 1
ATOM 844 C CA . VAL A 1 108 ? -5.680 5.980 19.992 1.00 89.50 108 VAL A CA 1
ATOM 845 C C . VAL A 1 108 ? -5.965 4.956 21.087 1.00 89.50 108 VAL A C 1
ATOM 847 O O . VAL A 1 108 ? -6.912 5.117 21.857 1.00 89.50 108 VAL A O 1
ATOM 850 N N . HIS A 1 109 ? -5.174 3.888 21.143 1.00 87.62 109 HIS A N 1
ATOM 851 C CA . HIS A 1 109 ? -5.458 2.753 22.011 1.00 87.62 109 HIS A CA 1
ATOM 852 C C . HIS A 1 109 ? -4.761 2.807 23.370 1.00 87.62 109 HIS A C 1
ATOM 854 O O . HIS A 1 109 ? -5.293 2.255 24.335 1.00 87.62 109 HIS A O 1
ATOM 860 N N . PHE A 1 110 ? -3.619 3.489 23.472 1.00 89.62 110 PHE A N 1
ATOM 861 C CA . PHE A 1 110 ? -2.831 3.558 24.704 1.00 89.62 110 PHE A CA 1
ATOM 862 C C . PHE A 1 110 ? -2.862 4.935 25.382 1.00 89.62 110 PHE A C 1
ATOM 864 O O . PHE A 1 110 ? -2.573 5.019 26.574 1.00 89.62 110 PHE A O 1
ATOM 871 N N . VAL A 1 111 ? -3.263 6.005 24.684 1.00 86.88 111 VAL A N 1
ATOM 872 C CA . VAL A 1 111 ? -3.306 7.372 25.228 1.00 86.88 111 VAL A CA 1
ATOM 873 C C . VAL A 1 111 ? -4.748 7.881 25.288 1.00 86.88 111 VAL A C 1
ATOM 875 O O . VAL A 1 111 ? -5.394 8.135 24.275 1.00 86.88 111 VAL A O 1
ATOM 878 N N . LYS A 1 112 ? -5.265 8.087 26.505 1.00 78.38 112 LYS A N 1
ATOM 879 C CA . LYS A 1 112 ? -6.619 8.621 26.726 1.00 78.38 112 LYS A CA 1
ATOM 880 C C . LYS A 1 112 ? -6.617 10.150 26.706 1.00 78.38 112 LYS A C 1
ATOM 882 O O . LYS A 1 112 ? -6.594 10.784 27.756 1.00 78.38 112 LYS A O 1
ATOM 887 N N . LEU A 1 113 ? -6.644 10.743 25.514 1.00 80.12 113 LEU A N 1
ATOM 888 C CA . LEU A 1 113 ? -6.873 12.188 25.381 1.00 80.12 113 LEU A CA 1
ATOM 889 C C . LEU A 1 113 ? -8.361 12.528 25.584 1.00 80.12 113 LEU A C 1
ATOM 891 O O . LEU A 1 113 ? -9.220 11.724 25.205 1.00 80.12 113 LEU A O 1
ATOM 895 N N . PRO A 1 114 ? -8.685 13.703 26.156 1.00 77.56 114 PRO A N 1
ATOM 896 C CA . PRO A 1 114 ? -10.067 14.113 26.375 1.00 77.56 114 PRO A CA 1
ATOM 897 C C . PRO A 1 114 ? -10.821 14.280 25.051 1.00 77.56 114 PRO A C 1
ATOM 899 O O . PRO A 1 114 ? -10.250 14.648 24.019 1.00 77.56 114 PRO A O 1
ATOM 902 N N . SER A 1 115 ? -12.130 14.023 25.085 1.00 81.12 115 SER A N 1
ATOM 903 C CA . SER A 1 115 ? -13.002 14.446 23.993 1.00 81.12 115 SER A CA 1
ATOM 904 C C . SER A 1 115 ? -13.217 15.953 24.064 1.00 81.12 115 SER A C 1
ATOM 906 O O . SER A 1 115 ? -13.444 16.498 25.140 1.00 81.12 115 SER A O 1
ATOM 908 N N . VAL A 1 116 ? -13.178 16.610 22.907 1.00 79.31 116 VAL A N 1
ATOM 909 C CA . VAL A 1 116 ? -13.462 18.047 22.781 1.00 79.31 116 VAL A CA 1
ATOM 910 C C . VAL A 1 116 ? -14.975 18.311 22.806 1.00 79.31 116 VAL A C 1
ATOM 912 O O . VAL A 1 116 ? -15.409 19.371 23.242 1.00 79.31 116 VAL A O 1
ATOM 915 N N . PHE A 1 117 ? -15.789 17.328 22.399 1.00 77.62 117 PHE A N 1
ATOM 916 C CA . PHE A 1 117 ? -17.250 17.426 22.365 1.00 77.62 117 PHE A CA 1
ATOM 917 C C . PHE A 1 117 ? -17.896 16.315 23.203 1.00 77.62 117 PHE A C 1
ATOM 919 O O . PHE A 1 117 ? -17.517 15.141 23.102 1.00 77.62 117 PHE A O 1
ATOM 926 N N . HIS A 1 118 ? -18.885 16.671 24.026 1.00 74.62 118 HIS A N 1
ATOM 927 C CA . HIS A 1 118 ? -19.611 15.722 24.875 1.00 74.62 118 HIS A CA 1
ATOM 928 C C . HIS A 1 118 ? -20.226 14.590 24.038 1.00 74.62 118 HIS A C 1
ATOM 930 O O . HIS A 1 118 ? -20.873 14.842 23.029 1.00 74.62 118 HIS A O 1
ATOM 936 N N . GLY A 1 119 ? -20.000 13.336 24.444 1.00 73.12 119 GLY A N 1
ATOM 937 C CA . GLY A 1 119 ? -20.519 12.151 23.746 1.00 73.12 119 GLY A CA 1
ATOM 938 C C . GLY A 1 119 ? -19.750 11.727 22.486 1.00 73.12 119 GLY A C 1
ATOM 939 O O . GLY A 1 119 ? -20.054 10.679 21.919 1.00 73.12 119 GLY A O 1
ATOM 940 N N . HIS A 1 120 ? -18.731 12.478 22.058 1.00 78.81 120 HIS A N 1
ATOM 941 C CA . HIS A 1 120 ? -17.915 12.135 20.891 1.00 78.81 120 HIS A CA 1
ATOM 942 C C . HIS A 1 120 ? -16.594 11.454 21.268 1.00 78.81 120 HIS A C 1
ATOM 944 O O . HIS A 1 120 ? -16.129 11.510 22.406 1.00 78.81 120 HIS A O 1
ATOM 950 N N . ARG A 1 121 ? -15.973 10.789 20.284 1.00 81.00 121 ARG A N 1
ATOM 951 C CA . ARG A 1 121 ? -14.603 10.279 20.420 1.00 81.00 121 ARG A CA 1
ATOM 952 C C . ARG A 1 121 ? -13.607 11.433 20.392 1.00 81.00 121 ARG A C 1
ATOM 954 O O . ARG A 1 121 ? -13.840 12.450 19.743 1.00 81.00 121 ARG A O 1
ATOM 961 N N . ALA A 1 122 ? -12.463 11.237 21.035 1.00 85.44 122 ALA A N 1
ATOM 962 C CA . ALA A 1 122 ? -11.378 12.201 20.984 1.00 85.44 122 ALA A CA 1
ATOM 963 C C . ALA A 1 122 ? -10.855 12.391 19.537 1.00 85.44 122 ALA A C 1
ATOM 965 O O . ALA A 1 122 ? -10.827 11.416 18.778 1.00 85.44 122 ALA A O 1
ATOM 966 N N . PRO A 1 123 ? -10.409 13.603 19.143 1.00 86.44 123 PRO A N 1
ATOM 967 C CA . PRO A 1 123 ? -10.123 13.959 17.744 1.00 86.44 123 PRO A CA 1
ATOM 968 C C . PRO A 1 123 ? -9.188 12.998 16.996 1.00 86.44 123 PRO A C 1
ATOM 970 O O . PRO A 1 123 ? -9.410 12.681 15.829 1.00 86.44 123 PRO A O 1
ATOM 973 N N . HIS A 1 124 ? -8.181 12.466 17.688 1.00 88.44 124 HIS A N 1
ATOM 974 C CA . HIS A 1 124 ? -7.199 11.534 17.133 1.00 88.44 124 HIS A CA 1
ATOM 975 C C . HIS A 1 124 ? -7.820 10.209 16.633 1.00 88.44 124 HIS A C 1
ATOM 977 O O . HIS A 1 124 ? -7.258 9.571 15.747 1.00 88.44 124 HIS A O 1
ATOM 983 N N . ASN A 1 125 ? -9.012 9.825 17.115 1.00 91.31 125 ASN A N 1
ATOM 984 C CA . ASN A 1 125 ? -9.762 8.680 16.580 1.00 91.31 125 ASN A CA 1
ATOM 985 C C . ASN A 1 125 ? -10.242 8.938 15.147 1.00 91.31 125 ASN A C 1
ATOM 987 O O . ASN A 1 125 ? -10.159 8.055 14.297 1.00 91.31 125 ASN A O 1
ATOM 991 N N . TYR A 1 126 ? -10.755 10.141 14.878 1.00 92.12 126 TYR A N 1
ATOM 992 C CA . TYR A 1 126 ? -11.205 10.517 13.538 1.00 92.12 126 TYR A CA 1
ATOM 993 C C . TYR A 1 126 ? -10.020 10.684 12.595 1.00 92.12 126 TYR A C 1
ATOM 995 O O . TYR A 1 126 ? -10.089 10.228 11.457 1.00 92.12 126 TYR A O 1
ATOM 1003 N N . LEU A 1 127 ? -8.912 11.247 13.089 1.00 94.44 127 LEU A N 1
ATOM 1004 C CA . LEU A 1 127 ? -7.671 11.341 12.325 1.00 94.44 127 LEU A CA 1
ATOM 1005 C C . LEU A 1 127 ? -7.154 9.954 11.913 1.00 94.44 127 LEU A C 1
ATOM 1007 O O . LEU A 1 127 ? -6.841 9.753 10.746 1.00 94.44 127 LEU A O 1
ATOM 1011 N N . HIS A 1 128 ? -7.135 8.982 12.830 1.00 95.44 128 HIS A N 1
ATOM 1012 C CA . HIS A 1 128 ? -6.745 7.601 12.526 1.00 95.44 128 HIS A CA 1
ATOM 1013 C C . HIS A 1 128 ? -7.637 6.960 11.448 1.00 95.44 128 HIS A C 1
ATOM 1015 O O . HIS A 1 128 ? -7.151 6.242 10.577 1.00 95.44 128 HIS A O 1
ATOM 1021 N N . ILE A 1 129 ? -8.944 7.236 11.460 1.00 94.44 129 ILE A N 1
ATOM 1022 C CA . ILE A 1 129 ? -9.851 6.752 10.409 1.00 94.44 129 ILE A CA 1
ATOM 1023 C C . ILE A 1 129 ? -9.550 7.446 9.075 1.00 94.44 129 ILE A C 1
ATOM 1025 O O . ILE A 1 129 ? -9.423 6.771 8.057 1.00 94.44 129 ILE A O 1
ATOM 1029 N N . ALA A 1 130 ? -9.410 8.773 9.076 1.00 96.38 130 ALA A N 1
ATOM 1030 C CA . ALA A 1 130 ? -9.168 9.558 7.869 1.00 96.38 130 ALA A CA 1
ATOM 1031 C C . ALA A 1 130 ? -7.843 9.175 7.190 1.00 96.38 130 ALA A C 1
ATOM 1033 O O . ALA A 1 130 ? -7.819 8.922 5.988 1.00 96.38 130 ALA A O 1
ATOM 1034 N N . VAL A 1 131 ? -6.757 9.058 7.960 1.00 97.75 131 VAL A N 1
ATOM 1035 C CA . VAL A 1 131 ? -5.451 8.611 7.452 1.00 97.75 131 VAL A CA 1
ATOM 1036 C C . VAL A 1 131 ? -5.540 7.181 6.911 1.00 97.75 131 VAL A C 1
ATOM 1038 O O . VAL A 1 131 ? -5.053 6.921 5.812 1.00 97.75 131 VAL A O 1
ATOM 1041 N N . GLY A 1 132 ? -6.227 6.275 7.615 1.00 97.06 132 GLY A N 1
ATOM 1042 C CA . GLY A 1 132 ? -6.451 4.903 7.148 1.00 97.06 132 GLY A CA 1
ATOM 1043 C C . GLY A 1 132 ? -7.181 4.823 5.801 1.00 97.06 132 GLY A C 1
ATOM 1044 O O . GLY A 1 132 ? -6.768 4.071 4.921 1.00 97.06 132 GLY A O 1
ATOM 1045 N N . VAL A 1 133 ? -8.226 5.631 5.601 1.00 96.31 133 VAL A N 1
ATOM 1046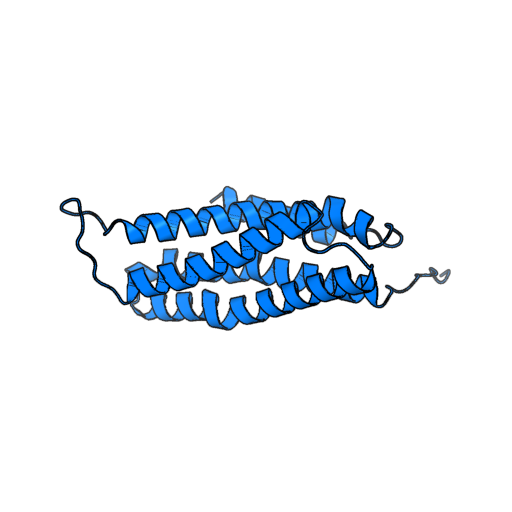 C CA . VAL A 1 133 ? -8.948 5.702 4.315 1.00 96.31 133 VAL A CA 1
ATOM 1047 C C . VAL A 1 133 ? -8.052 6.263 3.208 1.00 96.31 133 VAL A C 1
ATOM 1049 O O . VAL A 1 133 ? -8.012 5.703 2.112 1.00 96.31 133 VAL A O 1
ATOM 1052 N N . THR A 1 134 ? -7.282 7.315 3.496 1.00 97.50 134 THR A N 1
ATOM 1053 C CA . THR A 1 134 ? -6.323 7.896 2.543 1.00 97.50 134 THR A CA 1
ATOM 1054 C C . THR A 1 134 ? -5.284 6.871 2.085 1.00 97.50 134 THR A C 1
ATOM 1056 O O . THR A 1 134 ? -4.990 6.796 0.893 1.00 97.50 134 THR A O 1
ATOM 1059 N N . ILE A 1 135 ? -4.770 6.035 2.994 1.00 98.38 135 ILE A N 1
ATOM 1060 C CA . ILE A 1 135 ? -3.833 4.949 2.662 1.00 98.38 135 ILE A CA 1
ATOM 1061 C C . ILE A 1 135 ? -4.451 3.980 1.654 1.00 98.38 135 ILE A C 1
ATOM 1063 O O . ILE A 1 135 ? -3.788 3.625 0.686 1.00 98.38 135 ILE A O 1
ATOM 1067 N N . PHE A 1 136 ? -5.713 3.577 1.828 1.00 96.56 136 PHE A N 1
ATOM 1068 C CA . PHE A 1 136 ? -6.363 2.656 0.889 1.00 96.56 136 PHE A CA 1
ATOM 1069 C C . PHE A 1 136 ? -6.577 3.266 -0.496 1.00 96.56 136 PHE A C 1
ATOM 1071 O O . PHE A 1 136 ? -6.327 2.596 -1.498 1.00 96.56 136 PHE A O 1
ATOM 1078 N N . ILE A 1 137 ? -6.964 4.541 -0.571 1.00 95.94 137 ILE A N 1
ATOM 1079 C CA . ILE A 1 137 ? -7.109 5.252 -1.850 1.00 95.94 137 ILE A CA 1
ATOM 1080 C C . ILE A 1 137 ? -5.754 5.352 -2.564 1.00 95.94 137 ILE A C 1
ATOM 1082 O O . ILE A 1 137 ? -5.641 5.023 -3.746 1.00 95.94 137 ILE A O 1
ATOM 1086 N N . LEU A 1 138 ? -4.705 5.758 -1.843 1.00 97.81 138 LEU A N 1
ATOM 1087 C CA . LEU A 1 138 ? -3.362 5.875 -2.408 1.00 97.81 138 LEU A CA 1
ATOM 1088 C C . LEU A 1 138 ? -2.772 4.518 -2.792 1.00 97.81 138 LEU A C 1
ATOM 1090 O O . LEU A 1 138 ? -2.125 4.425 -3.829 1.00 97.81 138 LEU A O 1
ATOM 1094 N N . ALA A 1 139 ? -3.015 3.464 -2.011 1.00 98.00 139 ALA A N 1
ATOM 1095 C CA . ALA A 1 139 ? -2.595 2.105 -2.339 1.00 98.00 139 ALA A CA 1
ATOM 1096 C C . ALA A 1 139 ? -3.264 1.591 -3.620 1.00 98.00 139 ALA A C 1
ATOM 1098 O O . ALA A 1 139 ? -2.592 1.018 -4.478 1.00 98.00 139 ALA A O 1
ATOM 1099 N N . ALA A 1 140 ? -4.569 1.833 -3.779 1.00 97.12 140 ALA A N 1
ATOM 1100 C CA . ALA A 1 140 ? -5.304 1.486 -4.990 1.00 97.12 140 ALA A CA 1
ATOM 1101 C C . ALA A 1 140 ? -4.702 2.166 -6.227 1.00 97.12 140 ALA A C 1
ATOM 1103 O O . ALA A 1 140 ? -4.421 1.494 -7.223 1.00 97.12 140 ALA A O 1
ATOM 1104 N N . TYR A 1 141 ? -4.447 3.476 -6.133 1.00 97.31 141 TYR A N 1
ATOM 1105 C CA . TYR A 1 141 ? -3.763 4.246 -7.172 1.00 97.31 141 TYR A CA 1
ATOM 1106 C C . TYR A 1 141 ? -2.347 3.722 -7.442 1.00 97.31 141 TYR A C 1
ATOM 1108 O O . TYR A 1 141 ? -1.952 3.568 -8.595 1.00 97.31 141 TYR A O 1
ATOM 1116 N N . GLN A 1 142 ? -1.589 3.408 -6.392 1.00 97.94 142 GLN A N 1
ATOM 1117 C CA . GLN A 1 142 ? -0.207 2.952 -6.500 1.00 97.94 142 GLN A CA 1
ATOM 1118 C C . GLN A 1 142 ? -0.068 1.625 -7.231 1.00 97.94 142 GLN A C 1
ATOM 1120 O O . GLN A 1 142 ? 0.749 1.503 -8.144 1.00 97.94 142 GLN A O 1
ATOM 1125 N N . VAL A 1 143 ? -0.897 0.643 -6.875 1.00 98.00 143 VAL A N 1
ATOM 1126 C CA . VAL A 1 143 ? -0.893 -0.658 -7.551 1.00 98.00 143 VAL A CA 1
ATOM 1127 C C . VAL A 1 143 ? -1.342 -0.506 -9.002 1.00 98.00 143 VAL A C 1
ATOM 1129 O O . VAL A 1 143 ? -0.722 -1.093 -9.885 1.00 98.00 143 VAL A O 1
ATOM 1132 N N . HIS A 1 144 ? -2.343 0.335 -9.280 1.00 97.69 144 HIS A N 1
ATOM 1133 C CA . HIS A 1 144 ? -2.731 0.652 -10.655 1.00 97.69 144 HIS A CA 1
ATOM 1134 C C . HIS A 1 144 ? -1.564 1.249 -11.447 1.00 97.69 144 HIS A C 1
ATOM 1136 O O . HIS A 1 144 ? -1.175 0.723 -12.485 1.00 97.69 144 HIS A O 1
ATOM 1142 N N . TYR A 1 145 ? -0.955 2.321 -10.946 1.00 98.00 145 TYR A N 1
ATOM 1143 C CA . TYR A 1 145 ? 0.165 2.962 -11.628 1.00 98.00 145 TYR A CA 1
ATOM 1144 C C . TYR A 1 145 ? 1.325 1.976 -11.851 1.00 98.00 145 TYR A C 1
ATOM 1146 O O . TYR A 1 145 ? 1.917 1.944 -12.930 1.00 98.00 145 TYR A O 1
ATOM 1154 N N . GLY A 1 146 ? 1.597 1.116 -10.865 1.00 97.50 146 GLY A N 1
ATOM 1155 C CA . GLY A 1 146 ? 2.580 0.040 -10.957 1.00 97.50 146 GLY A CA 1
ATOM 1156 C C . GLY A 1 146 ? 2.315 -0.931 -12.113 1.00 97.50 146 GLY A C 1
ATOM 1157 O O . GLY A 1 146 ? 3.206 -1.193 -12.920 1.00 97.50 146 GLY A O 1
ATOM 1158 N N 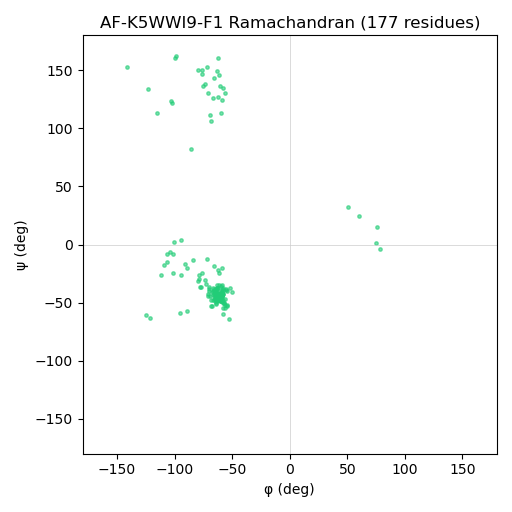. LEU A 1 147 ? 1.082 -1.436 -12.212 1.00 97.19 147 LEU A N 1
ATOM 1159 C CA . LEU A 1 147 ? 0.678 -2.441 -13.204 1.00 97.19 147 LEU A CA 1
ATOM 1160 C C . LEU A 1 147 ? 0.554 -1.886 -14.629 1.00 97.19 147 LEU A C 1
ATOM 1162 O O . LEU A 1 147 ? 0.802 -2.617 -15.586 1.00 97.19 147 LEU A O 1
ATOM 1166 N N . TYR A 1 148 ? 0.129 -0.631 -14.780 1.00 96.75 148 TYR A N 1
ATOM 1167 C CA . TYR A 1 148 ? -0.217 -0.059 -16.087 1.00 96.75 148 TYR A CA 1
ATOM 1168 C C . TYR A 1 148 ? 0.873 0.842 -16.671 1.00 96.75 148 TYR A C 1
ATOM 1170 O O . TYR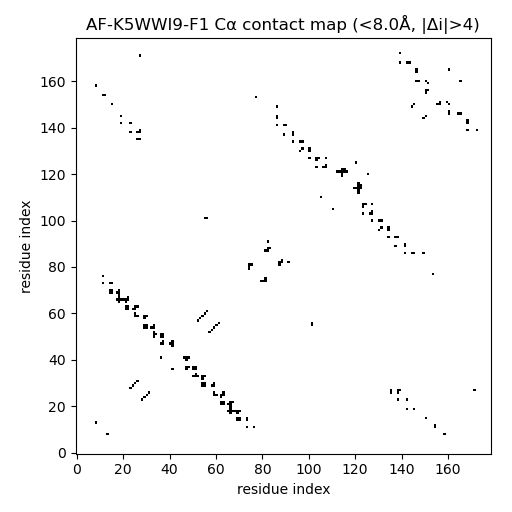 A 1 148 ? 0.946 0.980 -17.890 1.00 96.75 148 TYR A O 1
ATOM 1178 N N . THR A 1 149 ? 1.735 1.413 -15.826 1.00 96.50 149 THR A N 1
ATOM 1179 C CA . THR A 1 149 ? 2.761 2.371 -16.254 1.00 96.50 149 THR A CA 1
ATOM 1180 C C . THR A 1 149 ? 4.150 1.931 -15.812 1.00 96.50 149 THR A C 1
ATOM 1182 O O . THR A 1 149 ? 5.011 1.684 -16.657 1.00 96.50 149 THR A O 1
ATOM 1185 N N . GLN A 1 150 ? 4.377 1.798 -14.500 1.00 95.88 150 GLN A N 1
ATOM 1186 C CA . GLN A 1 150 ? 5.732 1.629 -13.967 1.00 95.88 150 GLN A CA 1
ATOM 1187 C C . GLN A 1 150 ? 6.391 0.339 -14.445 1.00 95.88 150 GLN A C 1
ATOM 1189 O O . GLN A 1 150 ? 7.578 0.348 -14.749 1.00 95.88 150 GLN A O 1
ATOM 1194 N N . TRP A 1 151 ? 5.638 -0.761 -14.532 1.00 96.00 151 TRP A N 1
ATOM 1195 C CA . TRP A 1 151 ? 6.176 -2.028 -15.016 1.00 96.00 151 TRP A CA 1
ATOM 1196 C C . TRP A 1 151 ? 6.832 -1.873 -16.390 1.00 96.00 151 TRP A C 1
ATOM 1198 O O . TRP A 1 151 ? 7.993 -2.236 -16.563 1.00 96.00 151 TRP A O 1
ATOM 1208 N N . THR A 1 152 ? 6.111 -1.298 -17.353 1.00 95.25 152 THR A N 1
ATOM 1209 C CA . THR A 1 152 ? 6.603 -1.110 -18.721 1.00 95.25 152 THR A CA 1
ATOM 1210 C C . THR A 1 152 ? 7.800 -0.165 -18.752 1.00 95.25 152 THR A C 1
ATOM 1212 O O . THR A 1 152 ? 8.780 -0.456 -19.431 1.00 95.25 152 THR A O 1
ATOM 1215 N N . VAL A 1 153 ? 7.751 0.926 -17.978 1.00 92.94 153 VAL A N 1
ATOM 1216 C CA . VAL A 1 153 ? 8.849 1.902 -17.885 1.00 92.94 153 VAL A CA 1
ATOM 1217 C C . VAL A 1 153 ? 10.117 1.268 -17.306 1.00 92.94 153 VAL A C 1
ATOM 1219 O O . VAL A 1 153 ? 11.193 1.447 -17.864 1.00 92.94 153 VAL A O 1
ATOM 1222 N N . ALA A 1 154 ? 10.002 0.502 -16.220 1.00 91.88 154 ALA A N 1
ATOM 1223 C CA . ALA A 1 154 ? 11.152 -0.054 -15.509 1.00 91.88 154 ALA A CA 1
ATOM 1224 C C . ALA A 1 154 ? 11.746 -1.304 -16.179 1.00 91.88 154 ALA A C 1
ATOM 1226 O O . ALA A 1 154 ? 12.939 -1.558 -16.057 1.00 91.88 154 ALA A O 1
ATOM 1227 N N . THR A 1 155 ? 10.924 -2.110 -16.858 1.00 93.56 155 THR A N 1
ATOM 1228 C CA . THR A 1 155 ? 11.354 -3.399 -17.443 1.00 93.56 155 THR A CA 1
ATOM 1229 C C . THR A 1 155 ? 11.553 -3.348 -18.957 1.00 93.56 155 THR A C 1
ATOM 1231 O O . THR A 1 155 ? 11.990 -4.328 -19.555 1.00 93.56 155 THR A O 1
ATOM 1234 N N . GLY A 1 156 ? 11.197 -2.235 -19.605 1.00 91.81 156 GLY A N 1
ATOM 1235 C CA . GLY A 1 156 ? 11.220 -2.099 -21.063 1.00 91.81 156 GLY A CA 1
ATOM 1236 C C . GLY A 1 156 ? 10.082 -2.834 -21.785 1.00 91.81 156 GLY A C 1
ATOM 1237 O O . GLY A 1 156 ? 10.014 -2.789 -23.009 1.00 91.81 156 GLY A O 1
ATOM 1238 N N . GLY A 1 157 ? 9.176 -3.497 -21.055 1.00 88.56 157 GLY A N 1
ATOM 1239 C CA . GLY A 1 157 ? 7.947 -4.067 -21.615 1.00 88.56 157 GLY A CA 1
ATOM 1240 C C . GLY A 1 157 ? 8.114 -5.363 -22.415 1.00 88.56 157 GLY A C 1
ATOM 1241 O O . GLY A 1 157 ? 7.177 -5.748 -23.110 1.00 88.56 157 GLY A O 1
ATOM 1242 N N . LEU A 1 158 ? 9.259 -6.053 -22.308 1.00 92.12 158 LEU A N 1
ATOM 1243 C CA . LEU A 1 158 ? 9.478 -7.352 -22.963 1.00 92.12 158 LEU A CA 1
ATOM 1244 C C . LEU A 1 158 ? 8.431 -8.389 -22.528 1.00 92.12 158 LEU A C 1
ATOM 1246 O O . LEU A 1 158 ? 7.833 -9.067 -23.361 1.00 92.12 158 LEU A O 1
ATOM 1250 N N . HIS A 1 159 ? 8.196 -8.491 -21.219 1.00 94.88 159 HIS A N 1
ATOM 1251 C CA . HIS A 1 159 ? 7.117 -9.292 -20.656 1.00 94.88 159 HIS A CA 1
ATOM 1252 C C . HIS A 1 159 ? 5.982 -8.374 -20.222 1.00 94.88 159 HIS A C 1
ATOM 1254 O O . HIS A 1 159 ? 6.178 -7.481 -19.403 1.00 94.88 159 HIS A O 1
ATOM 1260 N N . LEU A 1 160 ? 4.778 -8.596 -20.742 1.00 93.69 160 LEU A N 1
ATOM 1261 C CA . LEU A 1 160 ? 3.605 -7.820 -20.345 1.00 93.69 160 LEU A CA 1
ATOM 1262 C C . LEU A 1 160 ? 3.042 -8.314 -19.009 1.00 93.69 160 LEU A C 1
ATOM 1264 O O . LEU A 1 160 ? 3.100 -9.504 -18.688 1.00 93.69 160 LEU A O 1
ATOM 1268 N N . ILE A 1 161 ? 2.432 -7.401 -18.249 1.00 95.00 161 ILE A N 1
ATOM 1269 C CA . ILE A 1 161 ? 1.636 -7.775 -17.078 1.00 95.00 161 ILE A CA 1
ATOM 1270 C C . ILE A 1 161 ? 0.452 -8.639 -17.535 1.00 95.00 161 ILE A C 1
ATOM 1272 O O . ILE A 1 161 ? -0.317 -8.188 -18.392 1.00 95.00 161 ILE A O 1
ATOM 1276 N N . PRO A 1 162 ? 0.259 -9.837 -16.953 1.00 94.19 162 PRO A N 1
ATOM 1277 C CA . PRO A 1 162 ? -0.863 -10.692 -17.307 1.00 94.19 162 PRO A CA 1
ATOM 1278 C C . PRO A 1 162 ? -2.187 -10.039 -16.904 1.00 94.19 162 PRO A C 1
ATOM 1280 O O . PRO A 1 162 ? -2.301 -9.444 -15.829 1.00 94.19 162 PRO A O 1
ATOM 1283 N N . ASP A 1 163 ? -3.221 -10.211 -17.726 1.00 95.00 163 ASP A N 1
ATOM 1284 C CA . ASP A 1 163 ? -4.537 -9.619 -17.457 1.00 95.00 163 ASP A CA 1
ATOM 1285 C C . ASP A 1 163 ? -5.160 -10.129 -16.156 1.00 95.00 163 ASP A C 1
ATOM 1287 O O . ASP A 1 163 ? -5.914 -9.409 -15.511 1.00 95.00 163 ASP A O 1
ATOM 1291 N N . SER A 1 164 ? -4.779 -11.322 -15.689 1.00 94.75 164 SER A N 1
ATOM 1292 C CA . SER A 1 164 ? -5.181 -11.824 -14.372 1.00 94.75 164 SER A CA 1
ATOM 1293 C C . SER A 1 164 ? -4.756 -10.901 -13.224 1.00 94.75 164 SER A C 1
ATOM 1295 O O . SER A 1 164 ? -5.532 -10.715 -12.291 1.00 94.75 164 SER A O 1
ATOM 1297 N N . ALA A 1 165 ? -3.577 -10.274 -13.293 1.00 94.94 165 ALA A N 1
ATOM 1298 C CA . ALA A 1 165 ? -3.123 -9.328 -12.272 1.00 94.94 165 ALA A CA 1
ATOM 1299 C C . ALA A 1 165 ? -3.930 -8.020 -12.311 1.00 94.94 165 ALA A C 1
ATOM 1301 O O . ALA A 1 165 ? -4.314 -7.492 -11.267 1.00 94.94 165 ALA A O 1
ATOM 1302 N N . LYS A 1 166 ? -4.250 -7.532 -13.515 1.00 95.25 166 LYS A N 1
ATOM 1303 C CA . LYS A 1 166 ? -5.105 -6.352 -13.717 1.00 95.25 166 LYS A CA 1
ATOM 1304 C C . LYS A 1 166 ? -6.534 -6.605 -13.233 1.00 95.25 166 LYS A C 1
ATOM 1306 O O . LYS A 1 166 ? -7.098 -5.783 -12.515 1.00 95.25 166 LYS A O 1
ATOM 1311 N N . HIS A 1 167 ? -7.099 -7.767 -13.563 1.00 94.75 167 HIS A N 1
ATOM 1312 C CA . HIS A 1 167 ? -8.411 -8.195 -13.083 1.00 94.75 167 HIS A CA 1
ATOM 1313 C C . HIS A 1 167 ? -8.433 -8.389 -11.566 1.00 94.75 167 HIS A C 1
ATOM 1315 O O . HIS A 1 167 ? -9.410 -8.006 -10.931 1.00 94.75 167 HIS A O 1
ATOM 1321 N N . ALA A 1 168 ? -7.364 -8.928 -10.971 1.00 93.88 168 ALA A N 1
ATOM 1322 C CA . ALA A 1 168 ? -7.252 -9.051 -9.521 1.00 93.88 168 ALA A CA 1
ATOM 1323 C C . ALA A 1 168 ? -7.262 -7.675 -8.837 1.00 93.88 168 ALA A C 1
ATOM 1325 O O . ALA A 1 168 ? -8.011 -7.477 -7.882 1.00 93.88 168 ALA A O 1
ATOM 1326 N N . TRP A 1 169 ? -6.500 -6.705 -9.356 1.00 95.25 169 TRP A N 1
ATOM 1327 C CA . TRP A 1 169 ? -6.562 -5.323 -8.876 1.00 95.25 169 TRP A CA 1
ATOM 1328 C C . TRP A 1 169 ? -7.981 -4.754 -9.005 1.00 95.25 169 TRP A C 1
ATOM 1330 O O . TRP A 1 169 ? -8.540 -4.284 -8.016 1.00 95.25 169 TRP A O 1
ATOM 1340 N N . LEU A 1 170 ? -8.606 -4.872 -10.181 1.00 92.62 170 LEU A N 1
ATOM 1341 C CA . LEU A 1 170 ? -9.959 -4.366 -10.420 1.00 92.62 170 LEU A CA 1
ATOM 1342 C C . LEU A 1 170 ? -10.987 -4.990 -9.464 1.00 92.62 170 LEU A C 1
ATOM 1344 O O . LEU A 1 170 ? -11.829 -4.281 -8.915 1.00 92.62 170 LEU A O 1
ATOM 1348 N N . ALA A 1 171 ? -10.903 -6.300 -9.224 1.00 90.12 171 ALA A N 1
ATOM 1349 C CA . ALA A 1 171 ? -11.772 -7.004 -8.289 1.00 90.12 171 ALA A CA 1
ATOM 1350 C C . ALA A 1 171 ? -11.612 -6.475 -6.857 1.00 90.12 171 ALA A C 1
ATOM 1352 O O . ALA A 1 171 ? -12.616 -6.223 -6.191 1.00 90.12 171 ALA A O 1
ATOM 1353 N N . LEU A 1 172 ? -10.376 -6.243 -6.400 1.00 88.12 172 LEU A N 1
ATOM 1354 C CA . LEU A 1 172 ? -10.108 -5.673 -5.076 1.00 88.12 172 LEU A CA 1
ATOM 1355 C C . LEU A 1 172 ? -10.688 -4.261 -4.932 1.00 88.12 172 LEU A C 1
ATOM 1357 O O . LEU A 1 172 ? -11.241 -3.940 -3.882 1.00 88.12 172 LEU A O 1
A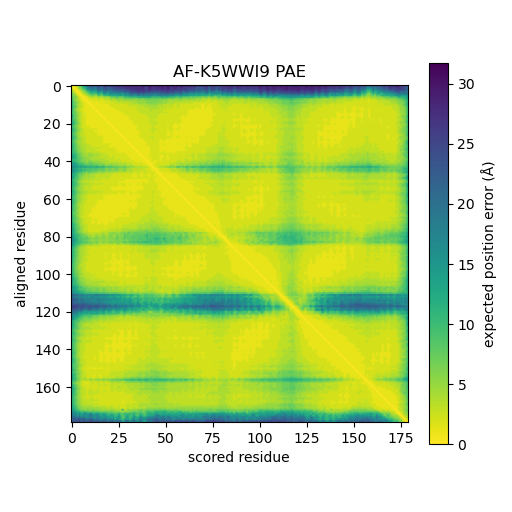TOM 1361 N N . ILE A 1 173 ? -10.637 -3.439 -5.985 1.00 86.81 173 ILE A N 1
ATOM 1362 C CA . ILE A 1 173 ? -11.259 -2.107 -5.991 1.00 86.81 173 ILE A CA 1
ATOM 1363 C C . ILE A 1 173 ? -12.785 -2.220 -5.938 1.00 86.81 173 ILE A C 1
ATOM 1365 O O . ILE A 1 173 ? -13.411 -1.652 -5.046 1.00 86.81 173 ILE A O 1
ATOM 1369 N N . ILE A 1 174 ? -13.400 -2.990 -6.838 1.00 79.56 174 ILE A N 1
ATOM 1370 C CA . ILE A 1 174 ? -14.864 -3.115 -6.901 1.00 79.56 174 ILE A CA 1
ATOM 1371 C C . ILE A 1 174 ? -15.422 -3.656 -5.582 1.00 79.56 174 ILE A C 1
ATOM 1373 O O . ILE A 1 174 ? -16.385 -3.103 -5.059 1.00 79.56 174 ILE A O 1
ATOM 1377 N N . VAL A 1 175 ? -14.813 -4.700 -5.016 1.00 70.38 175 VAL A N 1
ATOM 1378 C CA . VAL A 1 175 ? -15.256 -5.266 -3.734 1.00 70.38 175 VAL A CA 1
ATOM 1379 C C . VAL A 1 175 ? -15.104 -4.252 -2.598 1.00 70.38 175 VAL A C 1
ATOM 1381 O O . VAL A 1 175 ? -15.980 -4.178 -1.745 1.00 70.38 175 VAL A O 1
ATOM 1384 N N . SER A 1 176 ? -14.047 -3.436 -2.601 1.00 62.66 176 SER A N 1
ATOM 1385 C CA . SER A 1 176 ? -13.793 -2.466 -1.525 1.00 62.66 176 SER A CA 1
ATOM 1386 C C . SER A 1 176 ? -14.686 -1.219 -1.572 1.00 62.66 176 SER A C 1
ATOM 1388 O O . SER A 1 176 ? -14.887 -0.595 -0.534 1.00 62.66 176 SER A O 1
ATOM 1390 N N . PHE A 1 177 ? -15.214 -0.839 -2.744 1.00 55.00 177 PHE A N 1
ATOM 1391 C CA . PHE A 1 177 ? -16.032 0.376 -2.917 1.00 55.00 177 PHE A CA 1
ATOM 1392 C C . PHE A 1 177 ? -17.533 0.115 -3.111 1.00 55.00 177 PHE A C 1
ATOM 1394 O O . PHE A 1 177 ? -18.313 1.065 -3.132 1.00 55.00 177 PHE A O 1
ATOM 1401 N N . LYS A 1 178 ? -17.955 -1.146 -3.269 1.00 45.28 178 LYS A N 1
ATOM 1402 C CA . LYS A 1 178 ? -19.365 -1.517 -3.489 1.00 45.28 178 LYS A CA 1
ATOM 1403 C C . LYS A 1 178 ? -20.078 -2.034 -2.226 1.00 45.28 178 LYS A C 1
ATOM 1405 O O . LYS A 1 178 ? -21.242 -2.417 -2.317 1.00 45.28 178 LYS A O 1
ATOM 1410 N N . THR A 1 179 ? -19.394 -2.053 -1.079 1.00 43.12 179 THR A N 1
ATOM 1411 C CA . THR A 1 179 ? -19.939 -2.395 0.252 1.00 43.12 179 THR A CA 1
ATOM 1412 C C . THR A 1 179 ? -20.203 -1.153 1.083 1.00 43.12 179 THR A C 1
ATOM 1414 O O . THR A 1 179 ? -21.253 -1.108 1.754 1.00 43.12 179 THR A O 1
#

Organism: Agaricus bisporus var. burnettii (strain JB137-S8 / ATCC MYA-4627 / FGSC 10392) (NCBI:txid597362)

Radius of gyration: 19.0 Å; Cα contacts (8 Å, |Δi|>4): 147; chains: 1; bounding box: 41×48×58 Å

pLDDT: mean 92.21, std 9.86, range [43.12, 98.75]

InterPro domains:
  IPR006593 Cytochrome b561/ferric reductase, transmembrane domain [PF03188] (19-150)
  IPR006593 Cytochrome b561/ferric reductase, transmembrane domain [PS50939] (1-179)
  IPR006593 Cytochrome b561/ferric reductase, transmembrane domain [SM00665] (18-147)

Mean predicted aligned error: 4.79 Å

Secondary structure (DSSP, 8-state):
-----PPPPPHHHHHHHHHHHHHHHIIIIIHHHHHHHHHHHTTT-STHHHHHHIIIIIIIHHHHHHHHHHHHHHHHHTTPPTT-SHHHHHHHHHHHHHHHHHHHHHHHHH--PPPSSTTSPPHHHHHHHHHHHHHHHHHHHHHHHIIIIIHHHHHTTSSPPPHHHHHHHHHHHHHHH--

Solvent-accessible surface area (backbone atoms only — not comparable to full-atom values): 9944 Å² total; per-residue (Å²): 132,81,81,78,87,72,84,76,80,49,74,64,52,50,36,46,48,49,15,52,49,28,36,43,44,16,56,70,42,37,38,49,49,20,49,50,48,33,69,76,32,54,90,80,42,84,59,25,58,59,52,22,48,42,27,46,50,72,51,19,39,60,37,32,53,51,10,51,51,34,43,53,54,46,37,56,78,65,71,47,68,84,64,71,50,71,68,49,42,52,48,52,50,48,52,52,51,50,53,51,44,55,52,39,50,49,42,60,75,74,47,89,66,74,50,89,48,92,97,50,77,30,66,60,54,56,50,41,49,53,54,51,53,50,48,48,56,52,45,55,52,48,51,47,46,39,67,77,45,46,47,43,70,75,62,70,46,82,74,72,77,56,65,68,60,55,49,51,51,50,49,52,50,52,61,70,74,75,114

Nearest PDB structures (foldseek):
  4o79-assembly1_A  TM=7.765E-01  e=4.535E-04  Arabidopsis thaliana
  5zle-assembly1_A  TM=7.411E-01  e=2.824E-04  Homo sapiens
  1was-assembly1_A  TM=2.272E-01  e=9.917E+00  Salmonella enterica subsp. enterica serovar Typhimurium

Sequence (179 aa):
MSAVFTIPLSPLEKRARNHALLCGIGFLIFLPIGVLVARYTRTYTRTWFGVHWVMQFLISGPIIFAGVALGYMTGNDLDLEPFSDPHQRVGLTLLILYLVQLLLGAVVHFVKLPSVFHGHRAPHNYLHIAVGVTIFILAAYQVHYGLYTQWTVATGGLHLIPDSAKHAWLALIIVSFKT

Foldseek 3Di:
DPPDDDDDDDPLLVLLVLLLVLLCCLQLPQLVVLVVLLVPCVVPDPCNLVSSLCSLPVPSPVSNVSSVVSVVVSCVVLVHDQPPDPLRVLSVVLVVLSVVLNVLSCCQVPPDDDDPDPPDRRPSVVVSVVSSVVSNVSSLVNSVCSQPPVSCVSVVPPDHRDVVSVVVSVVSVCVVPVD